Protein AF-Q26EF9-F1 (afdb_monomer)

Nearest PDB structures (foldseek):
  5zq2-assembly1_C  TM=4.655E-01  e=6.858E-01  Legionella pneumophila
  8ieq-assembly1_A  TM=3.685E-01  e=2.558E+00  Homo sapiens
  5fig-assembly2_F-2  TM=3.727E-01  e=5.824E+00  Bacillus subtilis

Secondary structure (DSSP, 8-state):
--HHHHHHHHHHHHHHHHHHHHT---S--SS-SSHHHHHHHHHHHHHHHHTT--TTHHHHHHHTSTTSHHHHHHHHHHHHHHHHHHHHHHHHHHHHSSS-HHHHHHHHHHHHHHHHHHHHHHHT-S-HHHHHHTTSS-SEEEEGGGTEEEEEEETTEEEEEETTEEEEEE-EESSSEES--B-HHHHHHHHHT-TTT-GGGGSHHHHHHHHHHHHHTTSEE----TTS-S-BEEHHHHHHHHHHHHHT-

Radius of gyration: 23.56 Å; Cα contacts (8 Å, |Δi|>4): 304; chains: 1; bounding box: 56×40×61 Å

Sequence (249 aa):
MNKNIKIERLISLLEKAEIIAENFSGEYLHHYHSPKEFKDEIRLSIKNLKNNDFEELNDIYNSFHKDSEWYDLTKIEGKEIGNKICSLTTELINGFESGNILELIKDFTSTVNKGVQILKTEYGVSDLLKGWHSGLYEQTGKLKDLGIEFYAFHGCGLALHFRNKKVDFDFAYVPEQRHDGFDLWRLHSFAQGQPKKYNKYLDKNNLEKDFKDLLKKEVICLPSQDNSPEQYFLISEIRKTMEMKNTNR

Solvent-accessible surface area (backbone atoms only — not comparable to full-atom values): 13910 Å² total; per-residue (Å²): 131,62,68,68,60,52,51,56,51,48,44,58,48,48,57,51,48,36,58,55,38,68,74,52,89,62,83,74,48,100,90,34,81,29,44,65,54,54,32,54,49,49,52,48,50,47,52,36,49,76,70,71,42,66,77,52,45,60,58,54,30,56,55,28,33,93,89,20,68,47,43,74,72,37,43,77,77,36,40,63,55,30,51,53,46,28,53,50,33,49,53,46,50,57,61,59,66,55,50,36,69,68,57,53,51,50,53,48,34,52,53,42,49,53,52,52,53,50,53,28,61,76,69,72,44,94,50,71,67,61,39,40,77,71,61,76,47,74,59,56,52,67,44,58,96,80,53,30,64,32,40,38,56,47,100,64,29,45,35,40,31,38,94,76,42,47,48,60,44,44,53,43,72,77,99,47,86,41,58,60,44,43,39,74,68,43,53,36,54,37,23,62,45,36,48,90,55,21,51,64,35,67,42,61,67,55,40,54,51,54,50,50,52,34,45,76,67,61,48,36,43,68,73,96,58,101,80,60,75,86,41,31,33,51,42,69,63,54,49,54,56,55,51,59,55,66,74,74,109

Structure (mmCIF, N/CA/C/O backbone):
data_AF-Q26EF9-F1
#
_entry.id   AF-Q26EF9-F1
#
loop_
_atom_site.group_PDB
_atom_site.id
_atom_site.type_symbol
_atom_site.label_atom_id
_atom_site.label_alt_id
_atom_site.label_comp_id
_atom_site.label_asym_id
_atom_site.label_entity_id
_atom_site.label_seq_id
_atom_site.pdbx_PDB_ins_code
_atom_site.Cartn_x
_atom_site.Cartn_y
_atom_site.Cartn_z
_atom_site.occupancy
_atom_site.B_iso_or_equiv
_atom_site.auth_seq_id
_atom_site.auth_comp_id
_atom_site.auth_asym_id
_atom_site.auth_atom_id
_atom_site.pdbx_PDB_model_num
ATOM 1 N N . MET A 1 1 ? -24.532 5.910 6.408 1.00 54.09 1 MET A N 1
ATOM 2 C CA . MET A 1 1 ? -24.547 6.068 7.882 1.00 54.09 1 MET A CA 1
ATOM 3 C C . MET A 1 1 ? -23.185 6.604 8.305 1.00 54.09 1 MET A C 1
ATOM 5 O O . MET A 1 1 ? -22.192 6.078 7.820 1.00 54.09 1 MET A O 1
ATOM 9 N N . ASN A 1 2 ? -23.134 7.680 9.096 1.00 71.75 2 ASN A N 1
ATOM 10 C CA . ASN A 1 2 ? -21.888 8.352 9.498 1.00 71.75 2 ASN A CA 1
ATOM 11 C C . ASN A 1 2 ? -20.992 7.399 10.324 1.00 71.75 2 ASN A C 1
ATOM 13 O O . ASN A 1 2 ? -21.498 6.645 11.154 1.00 71.75 2 ASN A O 1
ATOM 17 N N . LYS A 1 3 ? -19.677 7.423 10.077 1.00 69.75 3 LYS A N 1
ATOM 18 C CA . LYS A 1 3 ? -18.656 6.603 10.748 1.00 69.75 3 LYS A CA 1
ATOM 19 C C . LYS A 1 3 ? -18.716 6.716 12.275 1.00 69.75 3 LYS A C 1
ATOM 21 O O . LYS A 1 3 ? -18.688 5.690 12.946 1.00 69.75 3 LYS A O 1
ATOM 26 N N . ASN A 1 4 ? -18.896 7.926 12.806 1.00 76.12 4 ASN A N 1
ATOM 27 C CA . ASN A 1 4 ? -19.000 8.144 14.253 1.00 76.12 4 ASN A CA 1
ATOM 28 C C . ASN A 1 4 ? -20.221 7.427 14.842 1.00 76.12 4 ASN A C 1
ATOM 30 O O . ASN A 1 4 ? -20.111 6.774 15.870 1.00 76.12 4 ASN A O 1
ATOM 34 N N . ILE A 1 5 ? -21.343 7.423 14.116 1.00 86.75 5 ILE A N 1
ATOM 35 C CA . ILE A 1 5 ? -22.565 6.721 14.534 1.00 86.75 5 ILE A CA 1
ATOM 36 C C . ILE A 1 5 ? -22.336 5.199 14.566 1.00 86.75 5 ILE A C 1
ATOM 38 O O . ILE A 1 5 ? -22.871 4.504 15.427 1.00 86.75 5 ILE A O 1
ATOM 42 N N . LYS A 1 6 ? -21.540 4.649 13.637 1.00 88.31 6 LYS A N 1
ATOM 43 C CA . LYS A 1 6 ? -21.193 3.219 13.656 1.00 88.31 6 LYS A CA 1
ATOM 44 C C . LYS A 1 6 ? -20.285 2.862 14.838 1.00 88.31 6 LYS A C 1
ATOM 46 O O . LYS A 1 6 ? -20.506 1.820 15.443 1.00 88.31 6 LYS A O 1
ATOM 51 N N . ILE A 1 7 ? -19.319 3.715 15.185 1.00 89.50 7 ILE A N 1
ATOM 52 C CA . ILE A 1 7 ? -18.448 3.514 16.356 1.00 89.50 7 ILE A CA 1
ATOM 53 C C . ILE A 1 7 ? -19.245 3.610 17.661 1.00 89.50 7 ILE A C 1
ATOM 55 O O . ILE A 1 7 ? -19.141 2.716 18.492 1.00 89.50 7 ILE A O 1
ATOM 59 N N . GLU A 1 8 ? -20.112 4.613 17.815 1.00 93.00 8 GLU A N 1
ATOM 60 C CA . GLU A 1 8 ? -21.011 4.726 18.976 1.00 93.00 8 GLU A CA 1
ATOM 61 C C . GLU A 1 8 ? -21.911 3.492 19.115 1.00 93.00 8 GLU A C 1
ATOM 63 O O . GLU A 1 8 ? -22.101 2.957 20.210 1.00 93.00 8 GLU A O 1
ATOM 68 N N . ARG A 1 9 ? -22.421 2.982 17.988 1.00 95.50 9 ARG A N 1
ATOM 69 C CA . ARG A 1 9 ? -23.206 1.746 17.964 1.00 95.50 9 ARG A CA 1
ATOM 70 C C . ARG A 1 9 ? -22.375 0.523 18.359 1.00 95.50 9 ARG A C 1
ATOM 72 O O . ARG A 1 9 ? -22.903 -0.329 19.070 1.00 95.50 9 ARG A O 1
ATOM 79 N N . LEU A 1 10 ? -21.120 0.424 17.916 1.00 95.88 10 LEU A N 1
ATOM 80 C CA . LEU A 1 10 ? -20.216 -0.663 18.302 1.00 95.88 10 LEU A CA 1
ATOM 81 C C . LEU A 1 10 ? -19.915 -0.619 19.804 1.00 95.88 10 LEU A C 1
ATOM 83 O O . LEU A 1 10 ? -20.065 -1.636 20.472 1.00 95.88 10 LEU A O 1
ATOM 87 N N . ILE A 1 11 ? -19.599 0.561 20.345 1.00 95.62 11 ILE A N 1
ATOM 88 C CA . ILE A 1 11 ? -19.383 0.770 21.785 1.00 95.62 11 ILE A CA 1
ATOM 89 C C . ILE A 1 11 ? -20.611 0.319 22.583 1.00 95.62 11 ILE A C 1
ATOM 91 O O . ILE A 1 11 ? -20.476 -0.463 23.517 1.00 95.62 11 ILE A O 1
ATOM 95 N N . SER A 1 12 ? -21.819 0.721 22.173 1.00 96.81 12 SER A N 1
ATOM 96 C CA . SER A 1 12 ? -23.055 0.306 22.851 1.00 96.81 12 SER A CA 1
ATOM 97 C C . SER A 1 12 ? -23.292 -1.211 22.809 1.00 96.81 12 SER A C 1
ATOM 99 O O . SER A 1 12 ? -23.887 -1.774 23.728 1.00 96.81 12 SER A O 1
ATOM 101 N N . LEU A 1 13 ? -22.856 -1.896 21.747 1.00 96.31 13 LEU A N 1
ATOM 102 C CA . LEU A 1 13 ? -22.932 -3.356 21.670 1.00 96.31 13 LEU A CA 1
ATOM 103 C C . LEU A 1 13 ? -21.901 -4.027 22.584 1.00 96.31 13 LEU A C 1
ATOM 105 O O . LEU A 1 13 ? -22.249 -5.003 23.244 1.00 96.31 13 LEU A O 1
ATOM 109 N N . LEU A 1 14 ? -20.680 -3.493 22.659 1.00 95.75 14 LEU A N 1
ATOM 110 C CA . LEU A 1 14 ? -19.633 -3.985 23.558 1.00 95.75 14 LEU A CA 1
ATOM 111 C C . LEU A 1 14 ? -20.014 -3.794 25.031 1.00 95.75 14 LEU A C 1
ATOM 113 O O . LEU A 1 14 ? -19.844 -4.716 25.816 1.00 95.75 14 LEU A O 1
ATOM 117 N N . GLU A 1 15 ? -20.626 -2.665 25.397 1.00 95.25 15 GLU A N 1
ATOM 118 C CA . GLU A 1 15 ? -21.143 -2.435 26.758 1.00 95.25 15 GLU A CA 1
ATOM 119 C C . GLU A 1 15 ? -22.218 -3.473 27.137 1.00 95.25 15 GLU A C 1
ATOM 121 O O . GLU A 1 15 ? -22.263 -3.958 28.265 1.00 95.25 15 GLU A O 1
ATOM 126 N N . LYS A 1 16 ? -23.060 -3.896 26.183 1.00 93.44 16 LYS A N 1
ATOM 127 C CA . LYS A 1 16 ? -24.009 -5.004 26.406 1.00 93.44 16 LYS A CA 1
ATOM 128 C C . LYS A 1 16 ? -23.306 -6.354 26.517 1.00 93.44 16 LYS A C 1
ATOM 130 O O . LYS A 1 16 ? -23.723 -7.182 27.323 1.00 93.44 16 LYS A O 1
ATOM 135 N N . ALA A 1 17 ? -22.270 -6.581 25.711 1.00 91.50 17 ALA A N 1
ATOM 136 C CA . ALA A 1 17 ? -21.471 -7.797 25.777 1.00 91.50 17 ALA A CA 1
ATOM 137 C C . ALA A 1 17 ? -20.736 -7.920 27.121 1.00 91.50 17 ALA A C 1
ATOM 139 O O . ALA A 1 17 ? -20.688 -9.011 27.677 1.00 91.50 17 ALA A O 1
ATOM 140 N N . GLU A 1 18 ? -20.253 -6.807 27.679 1.00 91.56 18 GLU A N 1
ATOM 141 C CA . GLU A 1 18 ? -19.636 -6.739 29.007 1.00 91.56 18 GLU A CA 1
ATOM 142 C C . GLU A 1 18 ? -20.609 -7.181 30.113 1.00 91.56 18 GLU A C 1
ATOM 144 O O . GLU A 1 18 ? -20.258 -8.015 30.946 1.00 91.56 18 GLU A O 1
ATOM 149 N N . ILE A 1 19 ? -21.850 -6.676 30.091 1.00 89.56 19 ILE A N 1
ATOM 150 C CA . ILE A 1 19 ? -22.903 -7.058 31.054 1.00 89.56 19 ILE A CA 1
ATOM 151 C C . ILE A 1 19 ? -23.223 -8.553 30.945 1.00 89.56 19 ILE A C 1
ATOM 153 O O . ILE A 1 19 ? -23.438 -9.229 31.948 1.00 89.56 19 ILE A O 1
ATOM 157 N N . ILE A 1 20 ? -23.261 -9.079 29.721 1.00 86.88 20 ILE A N 1
ATOM 158 C CA . ILE A 1 20 ? -23.469 -10.507 29.478 1.00 86.88 20 ILE A CA 1
ATOM 159 C C . ILE A 1 20 ? -22.296 -11.301 30.060 1.00 86.88 20 ILE A C 1
ATOM 161 O O . ILE A 1 20 ? -22.535 -12.197 30.862 1.00 86.88 20 ILE A O 1
ATOM 165 N N . ALA A 1 21 ? -21.053 -10.914 29.755 1.00 84.25 21 ALA A N 1
ATOM 166 C CA . ALA A 1 21 ? -19.834 -11.533 30.281 1.00 84.25 21 ALA A CA 1
ATOM 167 C C . ALA A 1 21 ? -19.787 -11.553 31.824 1.00 84.25 21 ALA A C 1
ATOM 169 O O . ALA A 1 21 ? -19.304 -12.516 32.417 1.00 84.25 21 ALA A O 1
ATOM 170 N N . GLU A 1 22 ? -20.329 -10.524 32.486 1.00 81.56 22 GLU A N 1
ATOM 171 C CA . GLU A 1 22 ? -20.372 -10.412 33.949 1.00 81.56 22 GLU A CA 1
ATOM 172 C C . GLU A 1 22 ? -21.252 -11.466 34.633 1.00 81.56 22 GLU A C 1
ATOM 174 O O . GLU A 1 22 ? -20.973 -11.847 35.770 1.00 81.56 22 GLU A O 1
ATOM 179 N N . ASN A 1 23 ? -22.269 -11.982 33.943 1.00 78.50 23 ASN A N 1
ATOM 180 C CA . ASN A 1 23 ? -23.182 -12.979 34.501 1.00 78.50 23 ASN A CA 1
ATOM 181 C C . ASN A 1 23 ? -22.674 -14.428 34.368 1.00 78.50 23 ASN A C 1
ATOM 183 O O . ASN A 1 23 ? -23.375 -15.353 34.782 1.00 78.50 23 ASN A O 1
ATOM 187 N N . PHE A 1 24 ? -21.471 -14.658 33.823 1.00 74.81 24 PHE A N 1
ATOM 188 C CA . PHE A 1 24 ? -20.926 -16.009 33.663 1.00 74.81 24 PHE A CA 1
ATOM 189 C C . PHE A 1 24 ? -20.050 -16.448 34.833 1.00 74.81 24 PHE A C 1
ATOM 191 O O . PHE A 1 24 ? -19.041 -15.831 35.169 1.00 74.81 24 PHE A O 1
ATOM 198 N N . SER A 1 25 ? -20.396 -17.612 35.379 1.00 59.78 25 SER A N 1
ATOM 199 C CA . SER A 1 25 ? -19.585 -18.388 36.313 1.00 59.78 25 SER A CA 1
ATOM 200 C C . SER A 1 25 ? -19.139 -19.687 35.628 1.00 59.78 25 SER A C 1
ATOM 202 O O . SER A 1 25 ? -19.826 -20.706 35.704 1.00 59.78 25 SER A O 1
ATOM 204 N N . GLY A 1 26 ? -18.028 -19.637 34.893 1.00 60.69 26 GLY A N 1
ATOM 205 C CA . GLY A 1 26 ? -17.387 -20.796 34.264 1.00 60.69 26 GLY A CA 1
ATOM 206 C C . GLY A 1 26 ? -15.893 -20.808 34.578 1.00 60.69 26 GLY A C 1
ATOM 207 O O . GLY A 1 26 ? -15.302 -19.745 34.751 1.00 60.69 26 GLY A O 1
ATOM 208 N N . GLU A 1 27 ? -15.298 -21.994 34.702 1.00 56.22 27 GLU A N 1
ATOM 209 C CA . GLU A 1 27 ? -13.950 -22.146 35.274 1.00 56.22 27 GLU A CA 1
ATOM 210 C C . GLU A 1 27 ? -12.810 -22.166 34.247 1.00 56.22 27 GLU A C 1
ATOM 212 O O . GLU A 1 27 ? -11.660 -22.056 34.656 1.00 56.22 27 GLU A O 1
ATOM 217 N N . TYR A 1 28 ? -13.077 -22.276 32.939 1.00 52.25 28 TYR A N 1
ATOM 218 C CA . TYR A 1 28 ? -12.003 -22.348 31.941 1.00 52.25 28 TYR A CA 1
ATOM 219 C C . TYR A 1 28 ? -12.454 -21.931 30.538 1.00 52.25 28 TYR A C 1
ATOM 221 O O . TYR A 1 28 ? -13.487 -22.400 30.056 1.00 52.25 28 TYR A O 1
ATOM 229 N N . LEU A 1 29 ? -11.648 -21.098 29.878 1.00 57.75 29 LEU A N 1
ATOM 230 C CA . LEU A 1 29 ? -11.710 -20.815 28.444 1.00 57.75 29 LEU A CA 1
ATOM 231 C C . LEU A 1 29 ? -10.351 -21.184 27.838 1.00 57.75 29 LEU A C 1
ATOM 233 O O . LEU A 1 29 ? -9.345 -21.213 28.546 1.00 57.75 29 LEU A O 1
ATOM 237 N N . HIS A 1 30 ? -10.297 -21.559 26.561 1.00 60.78 30 HIS A N 1
ATOM 238 C CA . HIS A 1 30 ? -9.039 -22.028 25.974 1.00 60.78 30 HIS A CA 1
ATOM 239 C C . HIS A 1 30 ? -7.983 -20.902 25.888 1.00 60.78 30 HIS A C 1
ATOM 241 O O . HIS A 1 30 ? -6.795 -21.202 25.995 1.00 60.78 30 HIS A O 1
ATOM 247 N N . HIS A 1 31 ? -8.403 -19.639 25.733 1.00 64.25 31 HIS A N 1
ATOM 248 C CA . HIS A 1 31 ? -7.563 -18.442 25.606 1.00 64.25 31 HIS A CA 1
ATOM 249 C C . HIS A 1 31 ? -7.675 -17.515 26.821 1.00 64.25 31 HIS A C 1
ATOM 251 O O . HIS A 1 31 ? -6.737 -16.764 27.071 1.00 64.25 31 HIS A O 1
ATOM 257 N N . TYR A 1 32 ? -8.758 -17.598 27.602 1.00 63.03 32 TYR A N 1
ATOM 258 C CA . TYR A 1 32 ? -8.902 -16.846 28.853 1.00 63.03 32 TYR A CA 1
ATOM 259 C C . TYR A 1 32 ? -8.902 -17.754 30.082 1.00 63.03 32 TYR A C 1
ATOM 261 O O . TYR A 1 32 ? -9.614 -18.754 30.182 1.00 63.03 32 TYR A O 1
ATOM 269 N N . HIS A 1 33 ? -8.169 -17.351 31.108 1.00 63.31 33 HIS A N 1
ATOM 270 C CA . HIS A 1 33 ? -8.134 -18.059 32.380 1.00 63.31 33 HIS A CA 1
ATOM 271 C C . HIS A 1 33 ? -9.423 -17.873 33.191 1.00 63.31 33 HIS A C 1
ATOM 273 O O . HIS A 1 33 ? -9.658 -18.615 34.142 1.00 63.31 33 HIS A O 1
ATOM 279 N N . SER A 1 34 ? -10.261 -16.883 32.851 1.00 72.00 34 SER A N 1
ATOM 280 C CA . SER A 1 34 ? -11.564 -16.681 33.492 1.00 72.00 34 SER A CA 1
ATOM 281 C C . SER A 1 34 ? -12.508 -15.777 32.682 1.00 72.00 34 SER A C 1
ATOM 283 O O . SER A 1 34 ? -12.043 -14.921 31.928 1.00 72.00 34 SER A O 1
ATOM 285 N N . PRO A 1 35 ? -13.832 -15.839 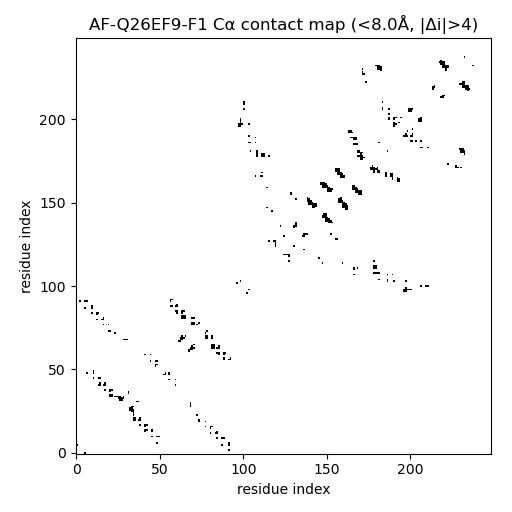32.929 1.00 74.44 35 PRO A N 1
ATOM 286 C CA . PRO A 1 35 ? -14.794 -14.853 32.419 1.00 74.44 35 PRO A CA 1
ATOM 287 C C . PRO A 1 35 ? -14.451 -13.401 32.792 1.00 74.44 35 PRO A C 1
ATOM 289 O O . PRO A 1 35 ? -14.806 -12.463 32.079 1.00 74.44 35 PRO A O 1
ATOM 292 N N . LYS A 1 36 ? -13.733 -13.202 33.906 1.00 81.81 36 LYS A N 1
ATOM 293 C CA . LYS A 1 36 ? -13.261 -11.884 34.341 1.00 81.81 36 LYS A CA 1
ATOM 294 C C . LYS A 1 36 ? -12.221 -11.305 33.381 1.00 81.81 36 LYS A C 1
ATOM 296 O O . LYS A 1 36 ? -12.285 -10.119 33.091 1.00 81.81 36 LYS A O 1
ATOM 301 N N . GLU A 1 37 ? -11.304 -12.130 32.891 1.00 81.62 37 GLU A N 1
ATOM 302 C CA . GLU A 1 37 ? -10.252 -11.703 31.964 1.00 81.62 37 GLU A CA 1
ATOM 303 C C . GLU A 1 37 ? -10.845 -11.256 30.626 1.00 81.62 37 GLU A C 1
ATOM 305 O O . GLU A 1 37 ? -10.553 -10.160 30.156 1.00 81.62 37 GLU A O 1
ATOM 310 N N . PHE A 1 38 ? -11.795 -12.026 30.093 1.00 82.31 38 PHE A N 1
ATOM 311 C CA . PHE A 1 38 ? -12.526 -11.646 28.886 1.00 82.31 38 PHE A CA 1
ATOM 312 C C . PHE A 1 38 ? -13.338 -10.349 29.066 1.00 82.31 38 PHE A C 1
ATOM 314 O O . PHE A 1 38 ? -13.395 -9.499 28.177 1.00 82.31 38 PHE A O 1
ATOM 321 N N . LYS A 1 39 ? -13.940 -10.144 30.247 1.00 87.50 39 LYS A N 1
ATOM 322 C CA . LYS A 1 39 ? -14.608 -8.877 30.585 1.00 87.50 39 LYS A CA 1
ATOM 323 C C . LYS A 1 39 ? -13.630 -7.700 30.589 1.00 87.50 39 LYS A C 1
ATOM 325 O O . LYS A 1 39 ? -13.968 -6.620 30.104 1.00 87.50 39 LYS A O 1
ATOM 330 N N . ASP A 1 40 ? -12.447 -7.890 31.161 1.00 88.62 40 ASP A N 1
ATOM 331 C CA . ASP A 1 40 ? -11.422 -6.851 31.229 1.00 88.62 40 ASP A CA 1
ATOM 332 C C . ASP A 1 40 ? -10.879 -6.505 29.827 1.00 88.62 40 ASP A C 1
ATOM 334 O O . ASP A 1 40 ? -10.629 -5.328 29.557 1.00 88.62 40 ASP A O 1
ATOM 338 N N . GLU A 1 41 ? -10.821 -7.472 28.904 1.00 88.81 41 GLU A N 1
ATOM 339 C CA . GLU A 1 41 ? -10.538 -7.217 27.485 1.00 88.81 41 GLU A CA 1
ATOM 340 C C . GLU A 1 41 ? -11.632 -6.371 26.821 1.00 88.81 41 GLU A C 1
ATOM 342 O O . GLU A 1 41 ? -11.328 -5.317 26.266 1.00 88.81 41 GLU A O 1
ATOM 347 N N . ILE A 1 42 ? -12.915 -6.737 26.963 1.00 91.50 42 ILE A N 1
ATOM 348 C CA . ILE A 1 42 ? -14.023 -5.933 26.409 1.00 91.50 42 ILE A CA 1
ATOM 349 C C . ILE A 1 42 ? -13.959 -4.485 26.924 1.00 91.50 42 ILE A C 1
ATOM 351 O O . ILE A 1 42 ? -14.151 -3.533 26.159 1.00 91.50 42 ILE A O 1
ATOM 355 N N . ARG A 1 43 ? -13.660 -4.292 28.215 1.00 93.56 43 ARG A N 1
ATOM 356 C CA . ARG A 1 43 ? -13.490 -2.958 28.819 1.00 93.56 43 ARG A CA 1
ATOM 357 C C . ARG A 1 43 ? -12.341 -2.180 28.198 1.00 93.56 43 ARG A C 1
ATOM 359 O O . ARG A 1 43 ? -12.476 -0.971 27.976 1.00 93.56 43 ARG A O 1
ATOM 366 N N . LEU A 1 44 ? -11.219 -2.849 27.949 1.00 92.12 44 LEU A N 1
ATOM 367 C CA . LEU A 1 44 ? -10.071 -2.250 27.285 1.00 92.12 44 LEU A CA 1
ATOM 368 C C . LEU A 1 44 ? -10.446 -1.819 25.864 1.00 92.12 44 LEU A C 1
ATOM 370 O O . LEU A 1 44 ? -10.238 -0.652 25.525 1.00 92.12 44 LEU A O 1
ATOM 374 N N . SER A 1 45 ? -11.121 -2.680 25.100 1.00 92.69 45 SER A N 1
ATOM 375 C CA . SER A 1 45 ? -11.585 -2.353 23.751 1.00 92.69 45 SER A CA 1
ATOM 376 C C . SER A 1 45 ? -12.544 -1.158 23.734 1.00 92.69 45 SER A C 1
ATOM 378 O O . SER A 1 45 ? -12.400 -0.247 22.917 1.00 92.69 45 SER A O 1
ATOM 380 N N . ILE A 1 46 ? -13.493 -1.086 24.678 1.00 93.88 46 ILE A N 1
ATOM 381 C CA . ILE A 1 46 ? -14.396 0.071 24.828 1.00 93.88 46 ILE A CA 1
ATOM 382 C C . ILE A 1 46 ? -13.601 1.355 25.094 1.00 93.88 46 ILE A C 1
ATOM 384 O O . ILE A 1 46 ? -13.884 2.399 24.497 1.00 93.88 46 ILE A O 1
ATOM 388 N N . LYS A 1 47 ? -12.616 1.300 25.997 1.00 93.38 47 LYS A N 1
ATOM 389 C CA . LYS A 1 47 ? -11.764 2.447 26.334 1.00 93.38 47 LYS A CA 1
ATOM 390 C C . LYS A 1 47 ? -10.954 2.910 25.120 1.00 93.38 47 LYS A C 1
ATOM 392 O O . LYS A 1 47 ? -10.895 4.114 24.869 1.00 93.38 47 LYS A O 1
ATOM 397 N N . ASN A 1 48 ? -10.375 1.980 24.367 1.00 86.19 48 ASN A N 1
ATOM 398 C CA . ASN A 1 48 ? -9.577 2.262 23.175 1.00 86.19 48 ASN A CA 1
ATOM 399 C C . ASN A 1 48 ? -10.436 2.917 22.083 1.00 86.19 48 ASN A C 1
ATOM 401 O O . ASN A 1 48 ? -10.105 4.011 21.615 1.00 86.19 48 ASN A O 1
ATOM 405 N N . LEU A 1 49 ? -11.624 2.372 21.803 1.00 87.44 49 LEU A N 1
ATOM 406 C CA . LEU A 1 49 ? -12.568 2.975 20.856 1.00 87.44 49 LEU A CA 1
ATOM 407 C C . LEU A 1 49 ? -13.021 4.384 21.271 1.00 87.44 49 LEU A C 1
ATOM 409 O O . LEU A 1 49 ? -13.092 5.275 20.423 1.00 87.44 49 LEU A O 1
ATOM 413 N N . LYS A 1 50 ? -13.290 4.625 22.565 1.00 88.25 50 LYS A N 1
ATOM 414 C CA . LYS A 1 50 ? -13.639 5.966 23.089 1.00 88.25 50 LYS A CA 1
ATOM 415 C C . LYS A 1 50 ? -12.500 6.979 22.914 1.00 88.25 50 LYS A C 1
ATOM 417 O O . LYS A 1 50 ? -12.764 8.170 22.766 1.00 88.25 50 LYS A O 1
ATOM 422 N N . ASN A 1 51 ? -11.254 6.509 22.869 1.00 80.38 51 ASN A N 1
ATOM 423 C CA . ASN A 1 51 ? -10.067 7.323 22.605 1.00 80.38 51 ASN A CA 1
ATOM 424 C C . ASN A 1 51 ? -9.723 7.447 21.109 1.00 80.38 51 ASN A C 1
ATOM 426 O O . ASN A 1 51 ? -8.701 8.042 20.773 1.00 80.38 51 ASN A O 1
ATOM 430 N N . ASN A 1 52 ? -10.586 6.957 20.211 1.00 77.62 52 ASN A N 1
ATOM 431 C CA . ASN A 1 52 ? -10.357 6.892 18.762 1.00 77.62 52 ASN A CA 1
ATOM 432 C C . ASN A 1 52 ? -9.162 6.013 18.353 1.00 77.62 52 ASN A C 1
ATOM 434 O O . ASN A 1 52 ? -8.565 6.243 17.298 1.00 77.62 52 ASN A O 1
ATOM 438 N N . ASP A 1 53 ? -8.818 5.017 19.166 1.00 77.75 53 ASP A N 1
ATOM 439 C CA . ASP A 1 53 ? -7.902 3.960 18.762 1.00 77.75 53 ASP A CA 1
ATOM 440 C C . ASP A 1 53 ? -8.687 2.877 18.013 1.00 77.75 53 ASP A C 1
ATOM 442 O O . ASP A 1 53 ? -9.551 2.203 18.572 1.00 77.75 53 ASP A O 1
ATOM 446 N N . PHE A 1 54 ? -8.441 2.784 16.708 1.00 80.62 54 PHE A N 1
ATOM 447 C CA . PHE A 1 54 ? -9.171 1.897 15.803 1.00 80.62 54 PHE A CA 1
ATOM 448 C C . PHE A 1 54 ? -8.357 0.669 15.387 1.00 80.62 54 PHE A C 1
ATOM 450 O O . PHE A 1 54 ? -8.882 -0.158 14.641 1.00 80.62 54 PHE A O 1
ATOM 457 N N . GLU A 1 55 ? -7.106 0.537 15.845 1.00 77.50 55 GLU A N 1
ATOM 458 C CA . GLU A 1 55 ? -6.323 -0.694 15.647 1.00 77.50 55 GLU A CA 1
ATOM 459 C C . GLU A 1 55 ? -7.002 -1.876 16.365 1.00 77.50 55 GLU A C 1
ATOM 461 O O . GLU A 1 55 ? -7.060 -2.980 15.823 1.00 77.50 55 GLU A O 1
ATOM 466 N N . GLU A 1 56 ? -7.687 -1.569 17.471 1.00 85.12 56 GLU A N 1
ATOM 467 C CA . GLU A 1 56 ? -8.542 -2.445 18.281 1.00 85.12 56 GLU A CA 1
ATOM 468 C C . GLU A 1 56 ? -9.654 -3.175 17.502 1.00 85.12 56 GLU A C 1
ATOM 470 O O . GLU A 1 56 ? -10.185 -4.189 17.951 1.00 85.12 56 GLU A O 1
ATOM 475 N N . LEU A 1 57 ? -10.059 -2.678 16.325 1.00 85.62 57 LEU A N 1
ATOM 476 C CA . LEU A 1 57 ? -11.157 -3.289 15.569 1.00 85.62 57 LEU A CA 1
ATOM 477 C C . LEU A 1 57 ? -10.852 -4.739 15.168 1.00 85.62 57 LEU A C 1
ATOM 479 O O . LEU A 1 57 ? -11.772 -5.553 15.136 1.00 85.62 57 LEU A O 1
ATOM 483 N N . ASN A 1 58 ? -9.591 -5.073 14.888 1.00 81.31 58 ASN A N 1
ATOM 484 C CA . ASN A 1 58 ? -9.208 -6.445 14.545 1.00 81.31 58 ASN A CA 1
ATOM 485 C C . ASN A 1 58 ? -9.322 -7.386 15.746 1.00 81.31 58 ASN A C 1
ATOM 487 O O . ASN A 1 58 ? -9.826 -8.499 15.602 1.00 81.31 58 ASN A O 1
ATOM 491 N N . ASP A 1 59 ? -8.924 -6.918 16.924 1.00 84.88 59 ASP A N 1
ATOM 492 C CA . ASP A 1 59 ? -9.001 -7.701 18.156 1.00 84.88 59 ASP A CA 1
ATOM 493 C C . ASP A 1 59 ? -10.466 -7.947 18.531 1.00 84.88 59 ASP A C 1
ATOM 495 O O . ASP A 1 59 ? -10.878 -9.091 18.718 1.00 84.88 59 ASP A O 1
ATOM 499 N N . ILE A 1 60 ? -11.311 -6.912 18.438 1.00 89.50 60 ILE A N 1
ATOM 500 C CA . ILE A 1 60 ? -12.767 -7.054 18.592 1.00 89.50 60 ILE A CA 1
ATOM 501 C C . ILE A 1 60 ? -13.341 -8.050 17.573 1.00 89.50 60 ILE A C 1
ATOM 503 O O . ILE A 1 60 ? -14.220 -8.844 17.906 1.00 89.50 60 ILE A O 1
ATOM 507 N N . TYR A 1 61 ? -12.901 -8.016 16.313 1.00 87.62 61 TYR A N 1
ATOM 508 C CA . TYR A 1 61 ? -13.387 -8.968 15.313 1.00 87.62 61 TYR A CA 1
ATOM 509 C C . TYR A 1 61 ? -13.056 -10.409 15.710 1.00 87.62 61 TYR A C 1
ATOM 511 O O . TYR A 1 61 ? -13.942 -11.264 15.666 1.00 87.62 61 TYR A O 1
ATOM 519 N N . ASN A 1 62 ? -11.819 -10.662 16.136 1.00 82.94 62 ASN A N 1
ATOM 520 C CA . ASN A 1 62 ? -11.363 -11.987 16.543 1.00 82.94 62 ASN A CA 1
ATOM 521 C C . ASN A 1 62 ? -12.128 -12.489 17.775 1.00 82.94 62 ASN A C 1
ATOM 523 O O . ASN A 1 62 ? -12.629 -13.616 17.765 1.00 82.94 62 ASN A O 1
ATOM 527 N N . SER A 1 63 ? -12.317 -11.633 18.781 1.00 84.19 63 SER A N 1
ATOM 528 C CA . SER A 1 63 ? -13.002 -11.985 20.031 1.00 84.19 63 SER A CA 1
ATOM 529 C C . SER A 1 63 ? -14.493 -12.294 19.843 1.00 84.19 63 SER A C 1
ATOM 531 O O . SER A 1 63 ? -15.061 -13.059 20.622 1.00 84.19 63 SER A O 1
ATOM 533 N N . PHE A 1 64 ? -15.128 -11.813 18.768 1.00 87.38 64 PHE A N 1
ATOM 534 C CA . PHE A 1 64 ? -16.548 -12.057 18.460 1.00 87.38 64 PHE A CA 1
ATOM 535 C C . PHE A 1 64 ? -16.791 -12.820 17.145 1.00 87.38 64 PHE A C 1
ATOM 537 O O . PHE A 1 64 ? -17.929 -12.868 16.661 1.00 87.38 64 PHE A O 1
ATOM 544 N N . HIS A 1 65 ? -15.758 -13.414 16.543 1.00 84.62 65 HIS A N 1
ATOM 545 C CA . HIS A 1 65 ? -15.911 -14.253 15.355 1.00 84.62 65 HIS A CA 1
ATOM 546 C C . HIS A 1 65 ? -16.730 -15.512 15.680 1.00 84.62 65 HIS A C 1
ATOM 548 O O . HIS A 1 65 ? -16.727 -15.990 16.804 1.00 84.62 65 HIS A O 1
ATOM 554 N N . LYS A 1 66 ? -17.439 -16.088 14.703 1.00 74.44 66 LYS A N 1
ATOM 555 C CA . LYS A 1 66 ? -18.331 -17.257 14.905 1.00 74.44 66 LYS A CA 1
ATOM 556 C C . LYS A 1 66 ? -17.662 -18.494 15.530 1.00 74.44 66 LYS A C 1
ATOM 558 O O . LYS A 1 66 ? -18.367 -19.349 16.052 1.00 74.44 66 LYS A O 1
ATOM 563 N N . ASP A 1 67 ? -16.338 -18.565 15.439 1.00 74.94 67 ASP A N 1
ATOM 564 C CA . ASP A 1 67 ? -15.502 -19.644 15.968 1.00 74.94 67 ASP A CA 1
ATOM 565 C C . ASP A 1 67 ? -14.747 -19.198 17.241 1.00 74.94 67 ASP A C 1
ATOM 567 O O . ASP A 1 67 ? -13.789 -19.847 17.648 1.00 74.94 67 ASP A O 1
ATOM 571 N N . SER A 1 68 ? -15.122 -18.054 17.828 1.00 73.00 68 SER A N 1
ATOM 572 C CA . SER A 1 68 ? -14.498 -17.506 19.029 1.00 73.00 68 SER A CA 1
ATOM 573 C C . SER A 1 68 ? -15.148 -18.028 20.306 1.00 73.00 68 SER A C 1
ATOM 575 O O . SER A 1 68 ? -16.317 -18.428 20.339 1.00 73.00 68 SER A O 1
ATOM 577 N N . GLU A 1 69 ? -14.395 -17.912 21.398 1.00 70.19 69 GLU A N 1
ATOM 578 C CA . GLU A 1 69 ? -14.798 -18.349 22.739 1.00 70.19 69 GLU A CA 1
ATOM 579 C C . GLU A 1 69 ? -16.057 -17.634 23.251 1.00 70.19 69 GLU A C 1
ATOM 581 O O . GLU A 1 69 ? -16.752 -18.143 24.128 1.00 70.19 69 GLU A O 1
ATOM 586 N N . TRP A 1 70 ? -16.415 -16.486 22.661 1.00 77.69 70 TRP A N 1
ATOM 587 C CA . TRP A 1 70 ? -17.672 -15.791 22.932 1.00 77.69 70 TRP A CA 1
ATOM 588 C C . TRP A 1 70 ? -18.901 -16.674 22.690 1.00 77.69 70 TRP A C 1
ATOM 590 O O . TRP A 1 70 ? -19.851 -16.652 23.479 1.00 77.69 70 TRP A O 1
ATOM 600 N N . TYR A 1 71 ? -18.915 -17.444 21.599 1.00 69.31 71 TYR A N 1
ATOM 601 C CA . TYR A 1 71 ? -20.067 -18.284 21.259 1.00 69.31 71 TYR A CA 1
ATOM 602 C C . TYR A 1 71 ? -20.164 -19.509 22.167 1.00 69.31 71 TYR A C 1
ATOM 604 O O . TYR A 1 71 ? -21.277 -19.917 22.513 1.00 69.31 71 TYR A O 1
ATOM 612 N N . ASP A 1 72 ? -19.020 -20.030 22.609 1.00 70.19 72 ASP A N 1
ATOM 613 C CA . ASP A 1 72 ? -18.950 -21.126 23.575 1.00 70.19 72 ASP A CA 1
ATOM 614 C C . ASP A 1 72 ? -19.416 -20.674 24.966 1.00 70.19 72 ASP A C 1
ATOM 616 O O . ASP A 1 72 ? -20.168 -21.384 25.639 1.00 70.19 72 ASP A O 1
ATOM 620 N N . LEU A 1 73 ? -19.048 -19.452 25.361 1.00 70.06 73 LEU A N 1
ATOM 621 C CA . LEU A 1 73 ? -19.440 -18.834 26.627 1.00 70.06 73 LEU A CA 1
ATOM 622 C C . LEU A 1 73 ? -20.933 -18.560 26.713 1.00 70.06 73 LEU A C 1
ATOM 624 O O . LEU A 1 73 ? -21.605 -18.937 27.672 1.00 70.06 73 LEU A O 1
ATOM 628 N N . THR A 1 74 ? -21.447 -17.855 25.712 1.00 70.69 74 THR A N 1
ATOM 629 C CA . THR A 1 74 ? -22.707 -17.128 25.860 1.00 70.69 74 THR A CA 1
ATOM 630 C C . THR A 1 74 ? -23.916 -17.845 25.284 1.00 70.69 74 THR A C 1
ATOM 632 O O . THR A 1 74 ? -25.053 -17.395 25.463 1.00 70.69 74 THR A O 1
ATOM 635 N N . LYS A 1 75 ? -23.688 -18.979 24.610 1.00 71.94 75 LYS A N 1
ATOM 636 C CA . LYS A 1 75 ? -24.724 -19.808 23.987 1.00 71.94 75 LYS A CA 1
ATOM 637 C C . LYS A 1 75 ? -25.691 -18.935 23.176 1.00 71.94 75 LYS A C 1
ATOM 639 O O . LYS A 1 75 ? -25.273 -18.130 22.353 1.00 71.94 75 LYS A O 1
ATOM 644 N N . ILE A 1 76 ? -26.999 -19.098 23.372 1.00 70.06 76 ILE A N 1
ATOM 645 C CA . ILE A 1 76 ? -28.029 -18.387 22.602 1.00 70.06 76 ILE A CA 1
ATOM 646 C C . ILE A 1 76 ? -28.067 -16.892 22.958 1.00 70.06 76 ILE A C 1
ATOM 648 O O . ILE A 1 76 ? -28.288 -16.073 22.067 1.00 70.06 76 ILE A O 1
ATOM 652 N N . GLU A 1 77 ? -27.819 -16.532 24.221 1.00 71.19 77 GLU A N 1
ATOM 653 C CA . GLU A 1 77 ? -27.999 -15.164 24.727 1.00 71.19 77 GLU A CA 1
ATOM 654 C C . GLU A 1 77 ? -26.959 -14.189 24.168 1.00 71.19 77 GLU A C 1
ATOM 656 O O . GLU A 1 77 ? -27.314 -13.094 23.730 1.00 71.19 77 GLU A O 1
ATOM 661 N N . GLY A 1 78 ? -25.685 -14.584 24.092 1.00 78.31 78 GLY A N 1
ATOM 662 C CA . GLY A 1 78 ? -24.663 -13.733 23.476 1.00 78.31 78 GLY A CA 1
ATOM 663 C C . GLY A 1 78 ? -24.484 -13.960 21.979 1.00 78.31 78 GLY A C 1
ATOM 664 O O . GLY A 1 78 ? -23.930 -13.085 21.314 1.00 78.31 78 GLY A O 1
ATOM 665 N N . LYS A 1 79 ? -25.025 -15.036 21.389 1.00 83.38 79 LYS A N 1
ATOM 666 C CA . LYS A 1 79 ? -24.970 -15.269 19.932 1.00 83.38 79 LYS A CA 1
ATOM 667 C C . LYS A 1 79 ? -25.530 -14.097 19.128 1.00 83.38 79 LYS A C 1
ATOM 669 O O . LYS A 1 79 ? -24.947 -13.712 18.117 1.00 83.38 79 LYS A O 1
ATOM 674 N N . GLU A 1 80 ? -26.654 -13.513 19.540 1.00 87.38 80 GLU A N 1
ATOM 675 C CA . GLU A 1 80 ? -27.247 -12.387 18.806 1.00 87.38 80 GLU A CA 1
ATOM 676 C C . GLU A 1 80 ? -26.363 -11.130 18.872 1.00 87.38 80 GLU A C 1
ATOM 678 O O . GLU A 1 80 ? -26.151 -10.462 17.857 1.00 87.38 80 GLU A O 1
ATOM 683 N N . ILE A 1 81 ? -25.819 -10.819 20.051 1.00 90.50 81 ILE A N 1
ATOM 684 C CA . ILE A 1 81 ? -24.941 -9.661 20.252 1.00 90.50 81 ILE A CA 1
ATOM 685 C C . ILE A 1 81 ? -23.593 -9.860 19.560 1.00 90.50 81 ILE A C 1
ATOM 687 O O . ILE A 1 81 ? -23.158 -8.959 18.849 1.00 90.50 81 ILE A O 1
ATOM 691 N N . GLY A 1 82 ? -22.994 -11.046 19.666 1.00 89.75 82 GLY A N 1
ATOM 692 C CA . GLY A 1 82 ? -21.740 -11.384 18.994 1.00 89.75 82 GLY A CA 1
ATOM 693 C C . GLY A 1 82 ? -21.841 -11.264 17.480 1.00 89.75 82 GLY A C 1
ATOM 694 O O . GLY A 1 82 ? -20.987 -10.639 16.860 1.00 89.75 82 GLY A O 1
ATOM 695 N N . ASN A 1 83 ? -22.939 -11.738 16.879 1.00 88.69 83 ASN A N 1
ATOM 696 C CA . ASN A 1 83 ? -23.161 -11.583 15.438 1.00 88.69 83 ASN A CA 1
ATOM 697 C C . ASN A 1 83 ? -23.283 -10.107 15.033 1.00 88.69 83 ASN A C 1
ATOM 699 O O . ASN A 1 83 ? -22.733 -9.694 14.012 1.00 88.69 83 ASN A O 1
ATOM 703 N N . LYS A 1 84 ? -23.988 -9.293 15.833 1.00 93.31 84 LYS A N 1
ATOM 704 C CA . LYS A 1 84 ? -24.120 -7.849 15.583 1.00 93.31 84 LYS A CA 1
ATOM 705 C C . LYS A 1 84 ? -22.779 -7.127 15.707 1.00 93.31 84 LYS A C 1
ATOM 707 O O . LYS A 1 84 ? -22.506 -6.260 14.880 1.00 93.31 84 LYS A O 1
ATOM 712 N N . ILE A 1 85 ? -21.966 -7.483 16.705 1.00 94.25 85 ILE A N 1
ATOM 713 C CA . ILE A 1 85 ? -20.611 -6.949 16.894 1.00 94.25 85 ILE A CA 1
ATOM 714 C C . ILE A 1 85 ? -19.744 -7.348 15.705 1.00 94.25 85 ILE A C 1
ATOM 716 O O . ILE A 1 85 ? -19.282 -6.470 14.991 1.00 94.25 85 ILE A O 1
ATOM 720 N N . CYS A 1 86 ? -19.619 -8.642 15.410 1.00 90.38 86 CYS A N 1
ATOM 721 C CA . CYS A 1 86 ? -18.797 -9.151 14.313 1.00 90.38 86 CYS A CA 1
ATOM 722 C C . CYS A 1 86 ? -19.172 -8.523 12.961 1.00 90.38 86 CYS A C 1
ATOM 724 O O . CYS A 1 86 ? -18.300 -8.037 12.240 1.00 90.38 86 C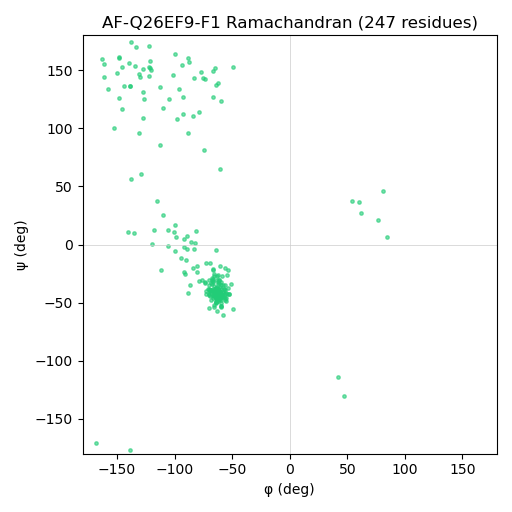YS A O 1
ATOM 726 N N . SER A 1 87 ? -20.469 -8.438 12.643 1.00 90.44 87 SER A N 1
ATOM 727 C CA . SER A 1 87 ? -20.949 -7.792 11.415 1.00 90.44 87 SER A CA 1
ATOM 728 C C . SER A 1 87 ? -20.578 -6.309 11.362 1.00 90.44 87 SER A C 1
ATOM 730 O O . SER A 1 87 ? -20.097 -5.831 10.336 1.00 90.44 87 SER A O 1
ATOM 732 N N . LEU A 1 88 ? -20.794 -5.564 12.450 1.00 91.69 88 LEU A N 1
ATOM 733 C CA . LEU A 1 88 ? -20.519 -4.129 12.484 1.00 91.69 88 LEU A CA 1
ATOM 734 C C . LEU A 1 88 ? -19.016 -3.836 12.468 1.00 91.69 88 LEU A C 1
ATOM 736 O O . LEU A 1 88 ? -18.588 -2.909 11.785 1.00 91.69 88 LEU A O 1
ATOM 740 N N . THR A 1 89 ? -18.219 -4.639 13.170 1.00 89.62 89 THR A N 1
ATOM 741 C CA . THR A 1 89 ? -16.758 -4.569 13.159 1.00 89.62 89 THR A CA 1
ATOM 742 C C . THR A 1 89 ? -16.219 -4.904 11.774 1.00 89.62 89 THR A C 1
ATOM 744 O O . THR A 1 89 ? -15.387 -4.163 11.277 1.00 89.62 89 THR A O 1
ATOM 747 N N . THR A 1 90 ? -16.768 -5.905 11.080 1.00 85.00 90 THR A N 1
ATOM 748 C CA . THR A 1 90 ? -16.424 -6.205 9.676 1.00 85.00 90 THR A CA 1
ATOM 749 C C . THR A 1 90 ? -16.742 -5.027 8.754 1.00 85.00 90 THR A C 1
ATOM 751 O O . THR A 1 90 ? -15.925 -4.642 7.925 1.00 85.00 90 THR A O 1
ATOM 754 N N . GLU A 1 91 ? -17.917 -4.404 8.891 1.00 86.38 91 GLU A N 1
ATOM 755 C CA . GLU A 1 91 ? -18.259 -3.200 8.123 1.00 86.38 91 GLU A CA 1
ATOM 756 C C . GLU A 1 91 ? -17.342 -2.011 8.430 1.00 86.38 91 GLU A C 1
ATOM 758 O O . GLU A 1 91 ? -17.075 -1.196 7.545 1.00 86.38 91 GLU A O 1
ATOM 763 N N . LEU A 1 92 ? -16.926 -1.868 9.689 1.00 83.44 92 LEU A N 1
ATOM 764 C CA . LEU A 1 92 ? -16.005 -0.829 10.121 1.00 83.44 92 LEU A CA 1
ATOM 765 C C . LEU A 1 92 ? -14.616 -1.110 9.561 1.00 83.44 92 LEU A C 1
ATOM 767 O O . LEU A 1 92 ? -14.132 -0.255 8.836 1.00 83.44 92 LEU A O 1
ATOM 771 N N . ILE A 1 93 ? -14.037 -2.289 9.795 1.00 78.62 93 ILE A N 1
ATOM 772 C CA . ILE A 1 93 ? -12.759 -2.738 9.224 1.00 78.62 93 ILE A CA 1
ATOM 773 C C . ILE A 1 93 ? -12.764 -2.509 7.718 1.00 78.62 93 ILE A C 1
ATOM 775 O O . ILE A 1 93 ? -11.974 -1.709 7.248 1.00 78.62 93 ILE A O 1
ATOM 779 N N . ASN A 1 94 ? -13.739 -3.035 6.975 1.00 70.94 94 ASN A N 1
ATOM 780 C CA . ASN A 1 94 ? -13.827 -2.831 5.523 1.00 70.94 94 ASN A CA 1
ATOM 781 C C . ASN A 1 94 ? -13.990 -1.350 5.121 1.00 70.94 94 ASN A C 1
ATOM 783 O O . ASN A 1 94 ? -13.547 -0.936 4.052 1.00 70.94 94 ASN A O 1
ATOM 787 N N . GLY A 1 95 ? -14.631 -0.533 5.963 1.00 65.38 95 GLY A N 1
ATOM 788 C CA . GLY A 1 95 ? -14.744 0.917 5.776 1.00 65.38 95 GLY A CA 1
ATOM 789 C C . GLY A 1 95 ? -13.505 1.719 6.212 1.00 65.38 95 GLY A C 1
ATOM 790 O O . GLY A 1 95 ? -13.353 2.870 5.803 1.00 65.38 95 GLY A O 1
ATOM 791 N N . PHE A 1 96 ? -12.632 1.141 7.040 1.00 57.78 96 PHE A N 1
ATOM 792 C CA . PHE A 1 96 ? -11.311 1.646 7.438 1.00 57.78 96 PHE A CA 1
ATOM 793 C C . PHE A 1 96 ? -10.200 1.140 6.496 1.00 57.78 96 PHE A C 1
ATOM 795 O O . PHE A 1 96 ? -9.174 1.804 6.337 1.00 57.78 96 PHE A O 1
ATOM 802 N N . GLU A 1 97 ? -10.429 -0.003 5.853 1.00 49.66 97 GLU A N 1
ATOM 803 C CA . GLU A 1 97 ? -9.573 -0.680 4.880 1.00 49.66 97 GLU A CA 1
ATOM 804 C C . GLU A 1 97 ? -9.831 -0.227 3.444 1.00 49.66 97 GLU A C 1
ATOM 806 O O . GLU A 1 97 ? -9.091 -0.611 2.554 1.00 49.66 97 GLU A O 1
ATOM 811 N N . SER A 1 98 ? -10.815 0.636 3.176 1.00 48.75 98 SER A N 1
ATOM 812 C CA . SER A 1 98 ? -10.867 1.339 1.894 1.00 48.75 98 SER A CA 1
ATOM 813 C C . SER A 1 98 ? -10.068 2.640 1.981 1.00 48.75 98 SER A C 1
ATOM 815 O O . SER A 1 98 ? -10.581 3.667 2.435 1.00 48.75 98 SER A O 1
ATOM 817 N N . GLY A 1 99 ? -8.810 2.600 1.538 1.00 58.00 99 GLY A N 1
ATOM 818 C CA . GLY A 1 99 ? -8.040 3.803 1.242 1.00 58.00 99 GLY A CA 1
ATOM 819 C C . GLY A 1 99 ? -7.423 4.489 2.457 1.00 58.00 99 GLY A C 1
ATOM 820 O O . GLY A 1 99 ? -7.486 5.716 2.563 1.00 58.00 99 GLY A O 1
ATOM 821 N N . ASN A 1 100 ? -6.799 3.714 3.350 1.00 81.44 100 ASN A N 1
ATOM 822 C CA . ASN A 1 100 ? -5.805 4.257 4.278 1.00 81.44 100 ASN A CA 1
ATOM 823 C C . ASN A 1 100 ? -4.400 4.261 3.639 1.00 81.44 100 ASN A C 1
ATOM 825 O O . ASN A 1 100 ? -4.124 3.538 2.681 1.00 81.44 100 ASN A O 1
ATOM 829 N N . ILE A 1 101 ? -3.513 5.125 4.129 1.00 93.44 101 ILE A N 1
ATOM 830 C CA . ILE A 1 101 ? -2.241 5.416 3.460 1.00 93.44 101 ILE A CA 1
ATOM 831 C C . ILE A 1 101 ? -1.279 4.229 3.522 1.00 93.44 101 ILE A C 1
ATOM 833 O O . ILE A 1 101 ? -0.499 4.015 2.598 1.00 93.44 101 ILE A O 1
ATOM 837 N N . LEU A 1 102 ? -1.359 3.421 4.580 1.00 91.31 102 LEU A N 1
ATOM 838 C CA . LEU A 1 102 ? -0.520 2.240 4.723 1.00 91.31 102 LEU A CA 1
ATOM 839 C C . LEU A 1 102 ? -0.911 1.175 3.695 1.00 91.31 102 LEU A C 1
ATOM 841 O O . LEU A 1 102 ? -0.040 0.542 3.106 1.00 91.31 102 LEU A O 1
ATOM 845 N N . GLU A 1 103 ? -2.206 1.011 3.441 1.00 90.38 103 GLU A N 1
ATOM 846 C CA . GLU A 1 103 ? -2.710 0.157 2.371 1.00 90.38 103 GLU A CA 1
ATOM 847 C C . GLU A 1 103 ? -2.279 0.676 0.990 1.00 90.38 103 GLU A C 1
ATOM 849 O O . GLU A 1 103 ? -1.816 -0.108 0.167 1.00 90.38 103 GLU A O 1
ATOM 854 N N . LEU A 1 104 ? -2.356 1.991 0.745 1.00 94.88 104 LEU A N 1
ATOM 855 C CA . LEU A 1 104 ? -1.859 2.604 -0.496 1.00 94.88 104 LEU A CA 1
ATOM 856 C C . LEU A 1 104 ? -0.371 2.289 -0.727 1.00 94.88 104 LEU A C 1
ATOM 858 O O . LEU A 1 104 ? 0.005 1.883 -1.826 1.00 94.88 104 LEU A O 1
ATOM 862 N N . ILE A 1 105 ? 0.462 2.431 0.309 1.00 96.50 105 ILE A N 1
ATOM 863 C CA . ILE A 1 105 ? 1.899 2.120 0.260 1.00 96.50 105 ILE A CA 1
ATOM 864 C C . ILE A 1 105 ? 2.134 0.623 0.013 1.00 96.50 105 ILE A C 1
ATOM 866 O O . ILE A 1 105 ? 2.954 0.258 -0.833 1.00 96.50 105 ILE A O 1
ATOM 870 N N . LYS A 1 106 ? 1.417 -0.262 0.717 1.00 94.12 106 LYS A N 1
ATOM 871 C CA . LYS A 1 106 ? 1.536 -1.722 0.544 1.00 94.12 106 LYS A CA 1
ATOM 872 C C . LYS A 1 106 ? 1.130 -2.163 -0.863 1.00 94.12 106 LYS A C 1
ATOM 874 O O . LYS A 1 106 ? 1.836 -2.955 -1.484 1.00 94.12 106 LYS A O 1
ATOM 879 N N . ASP A 1 107 ? 0.044 -1.620 -1.402 1.00 94.25 107 ASP A N 1
ATOM 880 C CA . ASP A 1 107 ? -0.402 -1.930 -2.761 1.00 94.25 107 ASP A CA 1
ATOM 881 C C . ASP A 1 107 ? 0.553 -1.383 -3.823 1.00 94.25 107 ASP A C 1
ATOM 883 O O . ASP A 1 107 ? 0.811 -2.070 -4.820 1.00 94.25 107 ASP A O 1
ATOM 887 N N . PHE A 1 108 ? 1.090 -0.176 -3.613 1.00 97.38 108 PHE A N 1
ATOM 888 C CA . PHE A 1 108 ? 2.123 0.414 -4.463 1.00 97.38 108 PHE A CA 1
ATOM 889 C C . PHE A 1 108 ? 3.349 -0.502 -4.511 1.00 97.38 108 PHE A C 1
ATOM 891 O O . PHE A 1 108 ? 3.671 -1.050 -5.565 1.00 97.38 108 PHE A O 1
ATOM 898 N N . THR A 1 109 ? 3.972 -0.752 -3.357 1.00 96.25 109 THR A N 1
ATOM 899 C CA . THR A 1 109 ? 5.207 -1.548 -3.233 1.00 96.25 109 THR A CA 1
ATOM 900 C C . THR A 1 109 ? 5.034 -2.992 -3.708 1.00 96.25 109 THR A C 1
ATOM 902 O O . THR A 1 109 ? 5.894 -3.514 -4.416 1.00 96.25 109 THR A O 1
ATOM 905 N N . SER A 1 110 ? 3.895 -3.629 -3.419 1.00 95.06 110 SER A N 1
ATOM 906 C CA . SER A 1 110 ? 3.564 -4.966 -3.932 1.00 95.06 110 SER A CA 1
ATOM 907 C C . SER A 1 110 ? 3.430 -4.982 -5.459 1.00 95.06 110 SER A C 1
ATOM 909 O O . SER A 1 110 ? 3.944 -5.884 -6.127 1.00 95.06 110 SER A O 1
ATOM 911 N N . THR A 1 111 ? 2.793 -3.956 -6.039 1.00 95.75 111 THR A N 1
ATOM 912 C CA . THR A 1 111 ? 2.666 -3.824 -7.498 1.00 95.75 111 THR A CA 1
ATOM 913 C C . THR A 1 111 ? 4.031 -3.602 -8.152 1.00 95.75 111 THR A C 1
ATOM 915 O O . THR A 1 111 ? 4.320 -4.249 -9.161 1.00 95.75 111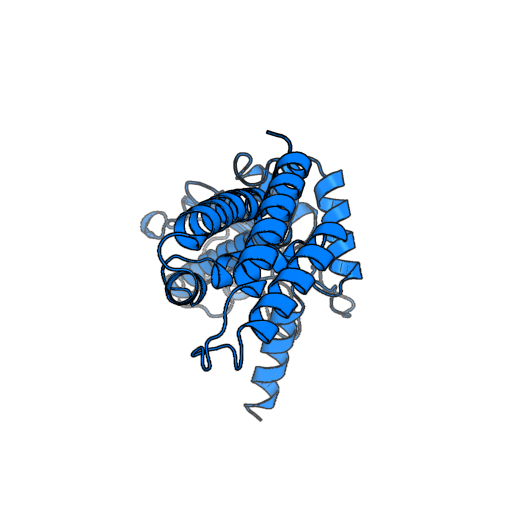 THR A O 1
ATOM 918 N N . VAL A 1 112 ? 4.886 -2.757 -7.561 1.00 97.75 112 VAL A N 1
ATOM 919 C CA . VAL A 1 112 ? 6.269 -2.565 -8.021 1.00 97.75 112 VAL A CA 1
ATOM 920 C C . VAL A 1 112 ? 7.041 -3.879 -7.972 1.00 97.75 112 VAL A C 1
ATOM 922 O O . VAL A 1 112 ? 7.581 -4.309 -8.990 1.00 97.75 112 VAL A O 1
ATOM 925 N N . ASN A 1 113 ? 7.044 -4.563 -6.823 1.00 96.62 113 ASN A N 1
ATOM 926 C CA . ASN A 1 113 ? 7.779 -5.812 -6.660 1.00 96.62 113 ASN A CA 1
ATOM 927 C C . ASN A 1 113 ? 7.325 -6.868 -7.673 1.00 96.62 113 ASN A C 1
ATOM 929 O O . ASN A 1 113 ? 8.162 -7.476 -8.332 1.00 96.62 113 ASN A O 1
ATOM 933 N N . LYS A 1 114 ? 6.010 -7.040 -7.868 1.00 95.81 114 LYS A N 1
ATOM 934 C CA . LYS A 1 114 ? 5.472 -7.952 -8.887 1.00 95.81 114 LYS A CA 1
ATOM 935 C C . LYS A 1 114 ? 6.028 -7.632 -10.276 1.00 95.81 114 LYS A C 1
ATOM 937 O O . LYS A 1 114 ? 6.475 -8.535 -10.976 1.00 95.81 114 LYS A O 1
ATOM 942 N N . GLY A 1 115 ? 5.994 -6.360 -10.664 1.00 96.31 115 GLY A N 1
ATOM 943 C CA . GLY A 1 115 ? 6.524 -5.898 -11.939 1.00 96.31 115 GLY A CA 1
ATOM 944 C C . GLY A 1 115 ? 8.011 -6.195 -12.107 1.00 96.31 115 GLY A C 1
ATOM 945 O O . GLY A 1 115 ? 8.411 -6.813 -13.089 1.00 96.31 115 GLY A O 1
ATOM 946 N N . VAL A 1 116 ? 8.815 -5.833 -11.107 1.00 97.56 116 VAL A N 1
ATOM 947 C CA . VAL A 1 116 ? 10.259 -6.093 -11.093 1.00 97.56 116 VAL A CA 1
ATOM 948 C C . VAL A 1 116 ? 10.561 -7.586 -11.233 1.00 97.56 116 VAL A C 1
ATOM 950 O O . VAL A 1 116 ? 11.405 -7.949 -12.047 1.00 97.56 116 VAL A O 1
ATOM 953 N N . GLN A 1 117 ? 9.863 -8.461 -10.501 1.00 97.19 117 GLN A N 1
ATOM 954 C CA . GLN A 1 117 ? 10.091 -9.910 -10.588 1.00 97.19 117 GLN A CA 1
ATOM 955 C C . GLN A 1 117 ? 9.735 -10.484 -11.964 1.00 97.19 117 GLN A C 1
ATOM 957 O O . GLN A 1 117 ? 10.461 -11.343 -12.464 1.00 97.19 117 GLN A O 1
ATOM 962 N N . ILE A 1 118 ? 8.663 -9.993 -12.598 1.00 97.12 118 ILE A N 1
ATOM 963 C CA . ILE A 1 118 ? 8.306 -10.385 -13.968 1.00 97.12 118 ILE A CA 1
ATOM 964 C C . ILE A 1 118 ? 9.443 -10.026 -14.929 1.00 97.12 118 ILE A C 1
ATOM 966 O O . ILE A 1 118 ? 9.933 -10.909 -15.626 1.00 97.12 118 ILE A O 1
ATOM 970 N N . LEU A 1 119 ? 9.906 -8.769 -14.935 1.00 97.94 119 LEU A N 1
ATOM 971 C CA . LEU A 1 119 ? 10.969 -8.349 -15.857 1.00 97.94 119 LEU A CA 1
ATOM 972 C C . LEU A 1 119 ? 12.305 -9.052 -15.575 1.00 97.94 119 LEU A C 1
ATOM 974 O O . LEU A 1 119 ? 13.006 -9.417 -16.515 1.00 97.94 119 LEU A O 1
ATOM 978 N N . LYS A 1 120 ? 12.666 -9.263 -14.302 1.00 97.38 120 LYS A N 1
ATOM 979 C CA . LYS A 1 120 ? 13.897 -9.987 -13.940 1.00 97.38 120 LYS A CA 1
ATOM 980 C C . LYS A 1 120 ? 13.873 -11.426 -14.442 1.00 97.38 120 LYS A C 1
ATOM 982 O O . LYS A 1 120 ? 14.881 -11.907 -14.948 1.00 97.38 120 LYS A O 1
ATOM 987 N N . THR A 1 121 ? 12.723 -12.087 -14.315 1.00 97.44 121 THR A N 1
ATOM 988 C CA . THR A 1 121 ? 12.535 -13.464 -14.782 1.00 97.44 121 THR A CA 1
ATOM 989 C C . THR A 1 121 ? 12.562 -13.531 -16.305 1.00 97.44 121 THR A C 1
ATOM 991 O O . THR A 1 121 ? 13.295 -14.345 -16.853 1.00 97.44 121 THR A O 1
ATOM 994 N N . GLU A 1 122 ? 11.821 -12.647 -16.977 1.00 97.25 122 GLU A N 1
ATOM 995 C CA . GLU A 1 122 ? 11.735 -12.602 -18.442 1.00 97.25 122 GLU A CA 1
ATOM 996 C C . GLU A 1 122 ? 13.099 -12.349 -19.093 1.00 97.25 122 GLU A C 1
ATOM 998 O O . GLU A 1 122 ? 13.478 -13.031 -20.040 1.00 97.25 122 GLU A O 1
ATOM 1003 N N . TYR A 1 123 ? 13.871 -11.398 -18.560 1.00 96.94 123 TYR A N 1
ATOM 1004 C CA . TYR A 1 123 ? 15.178 -11.047 -19.117 1.00 96.94 123 TYR A CA 1
ATOM 1005 C C . TYR A 1 123 ? 16.348 -11.818 -18.505 1.00 96.94 123 TYR A C 1
ATOM 1007 O O . TYR A 1 123 ? 17.488 -11.623 -18.924 1.00 96.94 123 TYR A O 1
ATOM 1015 N N . GLY A 1 124 ? 16.099 -12.686 -17.521 1.00 96.88 124 GLY A N 1
ATOM 1016 C CA . GLY A 1 124 ? 17.145 -13.462 -16.855 1.00 96.88 124 GLY A CA 1
ATOM 1017 C C . GLY A 1 124 ? 18.206 -12.596 -16.165 1.00 96.88 124 GLY A C 1
ATOM 1018 O O . GLY A 1 124 ? 19.387 -12.944 -16.181 1.00 96.88 124 GLY A O 1
ATOM 1019 N N . VAL A 1 125 ? 17.812 -11.461 -15.576 1.00 95.75 125 VAL A N 1
ATOM 1020 C CA . VAL A 1 125 ? 18.730 -10.503 -14.935 1.00 95.75 125 VAL A CA 1
ATOM 1021 C C . VAL A 1 125 ? 18.429 -10.285 -13.459 1.00 95.75 125 VAL A C 1
ATOM 1023 O O . VAL A 1 125 ? 17.285 -10.312 -13.015 1.00 95.75 125 VAL A O 1
ATOM 1026 N N . SER A 1 126 ? 19.472 -9.981 -12.688 1.00 92.88 126 SER A N 1
ATOM 1027 C CA . SER A 1 126 ? 19.349 -9.576 -11.285 1.00 92.88 126 SER A CA 1
ATOM 1028 C C . SER A 1 126 ? 19.235 -8.058 -11.091 1.00 92.88 126 SER A C 1
ATOM 1030 O O . SER A 1 126 ? 18.662 -7.634 -10.087 1.00 92.88 126 SER A O 1
ATOM 1032 N N . ASP A 1 127 ? 19.718 -7.251 -12.042 1.00 94.19 127 ASP A N 1
ATOM 1033 C CA . ASP A 1 127 ? 19.717 -5.781 -12.011 1.00 94.19 127 ASP A CA 1
ATOM 1034 C C . ASP A 1 127 ? 19.083 -5.224 -13.293 1.00 94.19 127 ASP A C 1
ATOM 1036 O O . ASP A 1 127 ? 19.660 -5.311 -14.382 1.00 94.19 127 ASP A O 1
ATOM 1040 N N . LEU A 1 128 ? 17.881 -4.655 -13.148 1.00 95.75 128 LEU A N 1
ATOM 1041 C CA . LEU A 1 128 ? 17.100 -4.178 -14.285 1.00 95.75 128 LEU A CA 1
ATOM 1042 C C . LEU A 1 128 ? 17.648 -2.879 -14.892 1.00 95.75 128 LEU A C 1
ATOM 1044 O O . LEU A 1 128 ? 17.549 -2.675 -16.103 1.00 95.75 128 LEU A O 1
ATOM 1048 N N . LEU A 1 129 ? 18.226 -1.996 -14.077 1.00 93.75 129 LEU A N 1
ATOM 1049 C CA . LEU A 1 129 ? 18.789 -0.747 -14.588 1.00 93.75 129 LEU A CA 1
ATOM 1050 C C . LEU A 1 129 ? 20.073 -1.010 -15.358 1.00 93.75 129 LEU A C 1
ATOM 1052 O O . LEU A 1 129 ? 20.269 -0.454 -16.436 1.00 93.75 129 LEU A O 1
ATOM 1056 N N . LYS A 1 130 ? 20.935 -1.886 -14.833 1.00 94.00 130 LYS A N 1
ATOM 1057 C CA . LYS A 1 130 ? 22.175 -2.252 -15.517 1.00 94.00 130 LYS A CA 1
ATOM 1058 C C . LYS A 1 130 ? 21.894 -2.915 -16.862 1.00 94.00 130 LYS A C 1
ATOM 1060 O O . LYS A 1 130 ? 22.516 -2.525 -17.845 1.00 94.00 130 LYS A O 1
ATOM 1065 N N . GLY A 1 131 ? 20.959 -3.870 -16.910 1.00 95.19 131 GLY A N 1
ATOM 1066 C CA . GLY A 1 131 ? 20.589 -4.550 -18.155 1.00 95.19 131 GLY A CA 1
ATOM 1067 C C . GLY A 1 131 ? 20.035 -3.590 -19.212 1.00 95.19 131 GLY A C 1
ATOM 1068 O O . GLY A 1 131 ? 20.419 -3.672 -20.379 1.00 95.19 131 GLY A O 1
ATOM 1069 N N . TRP A 1 132 ? 19.210 -2.622 -18.802 1.00 95.88 132 TRP A N 1
ATOM 1070 C CA . TRP A 1 132 ? 18.705 -1.590 -19.708 1.00 95.88 132 TRP A CA 1
ATOM 1071 C C . TRP A 1 132 ? 19.826 -0.672 -20.212 1.00 95.88 132 TRP A C 1
ATOM 1073 O O . TRP A 1 132 ? 19.994 -0.521 -21.421 1.00 95.88 132 TRP A O 1
ATOM 1083 N N . HIS A 1 133 ? 20.633 -0.097 -19.315 1.00 94.12 133 HIS A N 1
ATOM 1084 C CA . HIS A 1 133 ? 21.721 0.807 -19.702 1.00 94.12 133 HIS A CA 1
ATOM 1085 C C . HIS A 1 133 ? 22.790 0.130 -20.571 1.00 94.12 133 HIS A C 1
ATOM 1087 O O . HIS A 1 133 ? 23.443 0.807 -21.363 1.00 94.12 133 HIS A O 1
ATOM 1093 N N . SER A 1 134 ? 22.969 -1.191 -20.458 1.00 95.56 134 SER A N 1
ATOM 1094 C CA . SER A 1 134 ? 23.869 -1.951 -21.332 1.00 95.56 134 SER A CA 1
ATOM 1095 C C . SER A 1 134 ? 23.248 -2.349 -22.675 1.00 95.56 134 SER A C 1
ATOM 1097 O O . SER A 1 134 ? 23.937 -2.958 -23.488 1.00 95.56 134 SER A O 1
ATOM 1099 N N . GLY A 1 135 ? 21.963 -2.059 -22.907 1.00 95.38 135 GLY A N 1
ATOM 1100 C CA . GLY A 1 135 ? 21.253 -2.408 -24.139 1.00 95.38 135 GLY A CA 1
ATOM 1101 C C . GLY A 1 135 ? 20.839 -3.880 -24.243 1.00 95.38 135 GLY A C 1
ATOM 1102 O O . GLY A 1 135 ? 20.620 -4.361 -25.350 1.00 95.38 135 GLY A O 1
ATOM 1103 N N . LEU A 1 136 ? 20.737 -4.606 -23.121 1.00 96.06 136 LEU A N 1
ATOM 1104 C CA . LEU A 1 136 ? 20.314 -6.015 -23.123 1.00 96.06 136 LEU A CA 1
ATOM 1105 C C . LEU A 1 136 ? 18.841 -6.174 -23.532 1.00 96.06 136 LEU A C 1
ATOM 1107 O O . LEU A 1 136 ? 18.458 -7.189 -24.104 1.00 96.06 136 LEU A O 1
ATOM 1111 N N . TYR A 1 137 ? 18.025 -5.162 -23.247 1.00 95.81 137 TYR A N 1
ATOM 1112 C CA . TYR A 1 137 ? 16.634 -5.055 -23.675 1.00 95.81 137 TYR A CA 1
ATOM 1113 C C . TYR A 1 137 ? 16.257 -3.589 -23.887 1.00 95.81 137 TYR A C 1
ATOM 1115 O O . TYR A 1 137 ? 16.925 -2.667 -23.409 1.00 95.81 137 TYR A O 1
ATOM 1123 N N . GLU A 1 138 ? 15.175 -3.382 -24.634 1.00 96.06 138 GLU A N 1
ATOM 1124 C CA . GLU A 1 138 ? 14.710 -2.058 -25.036 1.00 96.06 138 GLU A CA 1
ATOM 1125 C C . GLU A 1 138 ? 14.220 -1.230 -23.843 1.00 96.06 138 GLU A C 1
ATOM 1127 O O . GLU A 1 138 ? 13.648 -1.760 -22.888 1.00 96.06 138 GLU A O 1
ATOM 1132 N N . GLN A 1 139 ? 14.380 0.094 -23.941 1.00 97.50 139 GLN A N 1
ATOM 1133 C CA . GLN A 1 139 ? 13.894 1.057 -22.947 1.00 97.50 139 GLN A CA 1
ATOM 1134 C C . GLN A 1 139 ? 12.380 0.958 -22.727 1.00 97.50 139 GLN A C 1
ATOM 1136 O O . GLN A 1 139 ? 11.900 1.152 -21.613 1.00 97.50 139 GLN A O 1
ATOM 1141 N N . THR A 1 140 ? 11.620 0.663 -23.777 1.00 98.12 140 THR A N 1
ATOM 1142 C CA . THR A 1 140 ? 10.166 0.517 -23.714 1.00 98.12 140 THR A CA 1
ATOM 1143 C C . THR A 1 140 ? 9.753 -0.782 -24.369 1.00 98.12 140 THR A C 1
ATOM 1145 O O . THR A 1 140 ? 10.315 -1.134 -25.397 1.00 98.12 140 THR A O 1
ATOM 1148 N N . GLY A 1 141 ? 8.729 -1.447 -23.852 1.00 96.88 141 GLY A N 1
ATOM 1149 C CA . GLY A 1 141 ? 8.255 -2.692 -24.447 1.00 96.88 141 GLY A CA 1
ATOM 1150 C C . GLY A 1 141 ? 6.921 -3.145 -23.878 1.00 96.88 141 GLY A C 1
ATOM 1151 O O . GLY A 1 141 ? 6.240 -2.403 -23.166 1.00 96.88 141 GLY A O 1
ATOM 1152 N N . LYS A 1 142 ? 6.507 -4.363 -24.234 1.00 97.31 142 LYS A N 1
ATOM 1153 C CA . LYS A 1 142 ? 5.236 -4.966 -23.807 1.00 97.31 142 LYS A CA 1
ATOM 1154 C C . LYS A 1 142 ? 5.473 -6.430 -23.466 1.00 97.31 142 LYS A C 1
ATOM 1156 O O . LYS A 1 142 ? 6.095 -7.127 -24.254 1.00 97.31 142 LYS A O 1
ATOM 1161 N N . LEU A 1 143 ? 4.908 -6.899 -22.358 1.00 95.62 143 LEU A N 1
ATOM 1162 C CA . LEU A 1 143 ? 4.940 -8.305 -21.940 1.00 95.62 143 LEU A CA 1
ATOM 1163 C C . LEU A 1 143 ? 3.505 -8.739 -21.616 1.00 95.62 143 LEU A C 1
ATOM 1165 O O . LEU A 1 143 ? 3.157 -9.046 -20.473 1.00 95.62 143 LEU A O 1
ATOM 1169 N N . LYS A 1 144 ? 2.631 -8.662 -22.631 1.00 94.06 144 LYS A N 1
ATOM 1170 C CA . LYS A 1 144 ? 1.176 -8.827 -22.466 1.00 94.06 144 LYS A CA 1
ATOM 1171 C C . LYS A 1 144 ? 0.805 -10.194 -21.901 1.00 94.06 144 LYS A C 1
ATOM 1173 O O . LYS A 1 144 ? -0.077 -10.260 -21.048 1.00 94.06 144 LYS A O 1
ATOM 1178 N N . ASP A 1 145 ? 1.512 -11.240 -22.318 1.00 92.56 145 ASP A N 1
ATOM 1179 C CA . ASP A 1 145 ? 1.287 -12.615 -21.854 1.00 92.56 145 ASP A CA 1
ATOM 1180 C C . ASP A 1 145 ? 1.636 -12.790 -20.366 1.00 92.56 145 ASP A C 1
ATOM 1182 O O . ASP A 1 145 ? 1.091 -13.659 -19.692 1.00 92.56 145 ASP A O 1
ATOM 1186 N N . LEU A 1 146 ? 2.464 -11.892 -19.821 1.00 91.88 146 LEU A N 1
ATOM 1187 C CA . LEU A 1 146 ? 2.821 -11.814 -18.401 1.00 91.88 146 LEU A CA 1
ATOM 1188 C C . LEU A 1 146 ? 2.015 -10.740 -17.645 1.00 91.88 146 LEU A C 1
ATOM 1190 O O . LEU A 1 146 ? 2.258 -10.465 -16.469 1.00 91.88 146 LEU A O 1
ATOM 1194 N N . GLY A 1 147 ? 1.032 -10.124 -18.307 1.00 92.12 147 GLY A N 1
ATOM 1195 C CA . GLY A 1 147 ? 0.124 -9.138 -17.722 1.00 92.12 147 GLY A CA 1
ATOM 1196 C C . GLY A 1 147 ? 0.639 -7.695 -17.698 1.00 92.12 147 GLY A C 1
ATOM 1197 O O . GLY A 1 147 ? -0.044 -6.840 -17.131 1.00 92.12 147 GLY A O 1
ATOM 1198 N N . ILE A 1 148 ? 1.791 -7.401 -18.311 1.00 96.00 148 ILE A N 1
ATOM 1199 C CA . ILE A 1 148 ? 2.317 -6.034 -18.462 1.00 96.00 148 ILE A CA 1
ATOM 1200 C C . ILE A 1 148 ? 1.954 -5.527 -19.860 1.00 96.00 148 ILE A C 1
ATOM 1202 O O . ILE A 1 148 ? 2.519 -5.947 -20.871 1.00 96.00 148 ILE A O 1
ATOM 1206 N N . GLU A 1 149 ? 1.006 -4.595 -19.932 1.00 96.94 149 GLU A N 1
ATOM 1207 C CA . GLU A 1 149 ? 0.568 -4.005 -21.201 1.00 96.94 149 GLU A CA 1
ATOM 1208 C C . GLU A 1 149 ? 1.654 -3.137 -21.835 1.00 96.94 149 GLU A C 1
ATOM 1210 O O . GLU A 1 149 ? 1.743 -3.067 -23.065 1.00 96.94 149 GLU A O 1
ATOM 1215 N N . PHE A 1 150 ? 2.454 -2.482 -20.993 1.00 97.69 150 PHE A N 1
ATOM 1216 C CA . PHE A 1 150 ? 3.557 -1.620 -21.387 1.00 97.69 150 PHE A CA 1
ATOM 1217 C C . PHE A 1 150 ? 4.529 -1.407 -20.218 1.00 97.69 150 PHE A C 1
ATOM 1219 O O . PHE A 1 150 ? 4.093 -1.281 -19.072 1.00 97.69 150 PHE A O 1
ATOM 1226 N N . TYR A 1 151 ? 5.823 -1.324 -20.513 1.00 98.44 151 TYR A N 1
ATOM 1227 C CA . TYR A 1 151 ? 6.844 -0.840 -19.588 1.00 98.44 151 TYR A CA 1
ATOM 1228 C C . TYR A 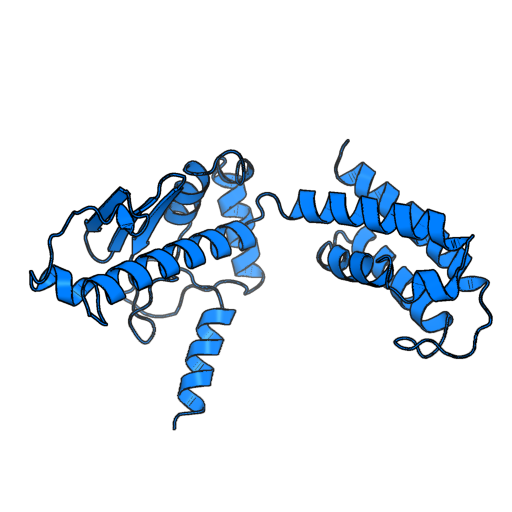1 151 ? 7.679 0.264 -20.251 1.00 98.44 151 TYR A C 1
ATOM 1230 O O . TYR A 1 151 ? 7.854 0.253 -21.472 1.00 98.44 151 TYR A O 1
ATOM 1238 N N . ALA A 1 152 ? 8.205 1.193 -19.454 1.00 98.44 152 ALA A N 1
ATOM 1239 C CA . ALA A 1 152 ? 9.136 2.226 -19.899 1.00 98.44 152 ALA A CA 1
ATOM 1240 C C . ALA A 1 152 ? 10.159 2.563 -18.813 1.00 98.44 152 ALA A C 1
ATOM 1242 O O . ALA A 1 152 ? 9.802 3.081 -17.757 1.00 98.44 152 ALA A O 1
ATOM 1243 N N . PHE A 1 153 ? 11.432 2.306 -19.093 1.00 98.12 153 PHE A N 1
ATOM 1244 C CA . PHE A 1 153 ? 12.542 2.774 -18.278 1.00 98.12 153 PHE A CA 1
ATOM 1245 C C . PHE A 1 153 ? 12.795 4.274 -18.498 1.00 98.12 153 PHE A C 1
ATOM 1247 O O . PHE A 1 153 ? 12.684 4.791 -19.616 1.00 98.12 153 PHE A O 1
ATOM 1254 N N . HIS A 1 154 ? 13.162 4.977 -17.432 1.00 94.69 154 HIS A N 1
ATOM 1255 C CA . HIS A 1 154 ? 13.488 6.406 -17.431 1.00 94.69 154 HIS A CA 1
ATOM 1256 C C . HIS A 1 154 ? 14.512 6.686 -16.336 1.00 94.69 154 HIS A C 1
ATOM 1258 O O . HIS A 1 154 ? 14.433 6.052 -15.300 1.00 94.69 154 HIS A O 1
ATOM 1264 N N . GLY A 1 155 ? 15.428 7.646 -16.501 1.00 91.25 155 GLY A N 1
ATOM 1265 C CA . GLY A 1 155 ? 16.358 8.056 -15.431 1.00 91.25 155 GLY A CA 1
ATOM 1266 C C . GLY A 1 155 ? 16.933 6.878 -14.625 1.00 91.25 155 GLY A C 1
ATOM 1267 O O . GLY A 1 155 ? 17.648 6.044 -15.171 1.00 91.25 155 GLY A O 1
ATOM 1268 N N . CYS A 1 156 ? 16.577 6.791 -13.339 1.00 91.62 156 CYS A N 1
ATOM 1269 C CA . CYS A 1 156 ? 16.880 5.654 -12.462 1.00 91.62 156 CYS A CA 1
ATOM 1270 C C . CYS A 1 156 ? 15.642 4.819 -12.078 1.00 91.62 156 CYS A C 1
ATOM 1272 O O . CYS A 1 156 ? 15.646 4.175 -11.034 1.00 91.62 156 CYS A O 1
ATOM 1274 N N . GLY A 1 157 ? 14.590 4.818 -12.890 1.00 95.38 157 GLY A N 1
ATOM 1275 C CA . GLY A 1 157 ? 13.285 4.234 -12.597 1.00 95.38 157 GLY A CA 1
ATOM 1276 C C . GLY A 1 157 ? 12.632 3.482 -13.753 1.00 95.38 157 GLY A C 1
ATOM 1277 O O . GLY A 1 157 ? 13.214 3.266 -14.823 1.00 95.38 157 GLY A O 1
ATOM 1278 N N . LEU A 1 158 ? 11.413 3.022 -13.485 1.00 97.75 158 LEU A N 1
ATOM 1279 C CA . LEU A 1 158 ? 10.611 2.198 -14.376 1.00 97.75 158 LEU A CA 1
ATOM 1280 C C . LEU A 1 158 ? 9.116 2.480 -14.173 1.00 97.75 158 LEU A C 1
ATOM 1282 O O . LEU A 1 158 ? 8.567 2.313 -13.084 1.00 97.75 158 LEU A O 1
ATOM 1286 N N . ALA A 1 159 ? 8.434 2.808 -15.265 1.00 98.12 159 ALA A N 1
ATOM 1287 C CA . ALA A 1 159 ? 6.984 2.881 -15.327 1.00 98.12 159 ALA A CA 1
ATOM 1288 C C . ALA A 1 159 ? 6.406 1.575 -15.889 1.00 98.12 159 ALA A C 1
ATOM 1290 O O . ALA A 1 159 ? 6.861 1.061 -16.913 1.00 98.12 159 ALA A O 1
ATOM 1291 N N . LEU A 1 160 ? 5.367 1.050 -15.241 1.00 98.12 160 LEU A N 1
ATOM 1292 C CA . LEU A 1 160 ? 4.671 -0.180 -15.614 1.00 98.12 160 LEU A CA 1
ATOM 1293 C C . LEU A 1 160 ? 3.173 0.061 -15.733 1.00 98.12 160 LEU A C 1
ATOM 1295 O O . LEU A 1 160 ? 2.531 0.595 -14.826 1.00 98.12 160 LEU A O 1
ATOM 1299 N N . HIS A 1 161 ? 2.594 -0.395 -16.837 1.00 96.75 161 HIS A N 1
ATOM 1300 C CA . HIS A 1 161 ? 1.157 -0.394 -17.061 1.00 96.75 161 HIS A CA 1
ATOM 1301 C C . HIS A 1 161 ? 0.632 -1.829 -17.041 1.00 96.75 161 HIS A C 1
ATOM 1303 O O . HIS A 1 161 ? 0.965 -2.652 -17.894 1.00 96.75 161 HIS A O 1
ATOM 1309 N N . PHE A 1 162 ? -0.235 -2.106 -16.075 1.00 91.62 162 PHE A N 1
ATOM 1310 C CA . PHE A 1 162 ? -1.093 -3.281 -16.038 1.00 91.62 162 PHE A CA 1
ATOM 1311 C C . PHE A 1 162 ? -2.493 -2.891 -16.520 1.00 91.62 162 PHE A C 1
ATOM 1313 O O . PHE A 1 162 ? -2.872 -1.719 -16.494 1.00 91.62 162 PHE A O 1
ATOM 1320 N N . ARG A 1 163 ? -3.313 -3.890 -16.857 1.00 86.38 163 ARG A N 1
ATOM 1321 C CA . ARG A 1 163 ? -4.685 -3.687 -17.356 1.00 86.38 163 ARG A CA 1
ATOM 1322 C C . ARG A 1 163 ? -5.557 -2.769 -16.489 1.00 86.38 163 ARG A C 1
ATOM 1324 O O . ARG A 1 163 ? -6.427 -2.077 -17.004 1.00 86.38 163 ARG A O 1
ATOM 1331 N N . ASN A 1 164 ? -5.375 -2.798 -15.170 1.00 81.62 164 ASN A N 1
ATOM 1332 C CA . ASN A 1 164 ? -6.213 -2.068 -14.215 1.00 81.62 164 ASN A CA 1
ATOM 1333 C C . ASN A 1 164 ? -5.458 -1.048 -13.354 1.00 81.62 164 ASN A C 1
ATOM 1335 O O . ASN A 1 164 ? -6.082 -0.423 -12.500 1.00 81.62 164 ASN A O 1
ATOM 1339 N N . LYS A 1 165 ? -4.142 -0.895 -13.529 1.00 88.19 165 LYS A N 1
ATOM 1340 C CA . LYS A 1 165 ? -3.336 0.042 -12.738 1.00 88.19 165 LYS A CA 1
ATOM 1341 C C . LYS A 1 165 ? -2.008 0.358 -13.402 1.00 88.19 165 LYS A C 1
ATOM 1343 O O . LYS A 1 165 ? -1.473 -0.439 -14.166 1.00 88.19 165 LYS A O 1
ATOM 1348 N N . LYS A 1 166 ? -1.469 1.519 -13.058 1.00 94.69 166 LYS A N 1
ATOM 1349 C CA . LYS A 1 166 ? -0.155 1.989 -13.489 1.00 94.69 166 LYS A CA 1
ATOM 1350 C C . LYS A 1 166 ? 0.684 2.267 -12.258 1.00 94.69 166 LYS A C 1
ATOM 1352 O O . LYS A 1 166 ? 0.134 2.698 -11.247 1.00 94.69 166 LYS A O 1
ATOM 1357 N N . VAL A 1 167 ? 1.978 2.012 -12.344 1.00 97.75 167 VAL A N 1
ATOM 1358 C CA . VAL A 1 167 ? 2.923 2.326 -11.276 1.00 97.75 167 VAL A CA 1
ATOM 1359 C C . VAL A 1 167 ? 4.195 2.900 -11.882 1.00 97.75 167 VAL A C 1
ATOM 1361 O O . VAL A 1 167 ? 4.666 2.402 -12.898 1.00 97.75 167 VAL A O 1
ATOM 1364 N N . ASP A 1 168 ? 4.704 3.963 -11.274 1.00 97.81 168 ASP A N 1
ATOM 1365 C CA . ASP A 1 168 ? 5.945 4.649 -11.632 1.00 97.81 168 ASP A CA 1
ATOM 1366 C C . ASP A 1 168 ? 6.786 4.727 -10.359 1.00 97.81 168 ASP A C 1
ATOM 1368 O O . ASP A 1 168 ? 6.296 5.158 -9.308 1.00 97.81 168 ASP A O 1
ATOM 1372 N N . PHE A 1 169 ? 8.011 4.225 -10.434 1.00 97.00 169 PHE A N 1
ATOM 1373 C CA . PHE A 1 169 ? 8.917 4.139 -9.303 1.00 97.00 169 PHE A CA 1
ATOM 1374 C C . PHE A 1 169 ? 10.359 4.339 -9.760 1.00 97.00 169 PHE A C 1
ATOM 1376 O O . PHE A 1 169 ? 10.718 4.009 -10.889 1.00 97.00 169 PHE A O 1
ATOM 1383 N N . ASP A 1 170 ? 11.186 4.840 -8.851 1.00 95.00 170 ASP A N 1
ATOM 1384 C CA . ASP A 1 170 ? 12.632 4.881 -9.028 1.00 95.00 170 ASP A CA 1
ATOM 1385 C C . ASP A 1 170 ? 13.268 3.749 -8.226 1.00 95.00 170 ASP A C 1
ATOM 1387 O O . ASP A 1 170 ? 12.813 3.397 -7.137 1.00 95.00 170 ASP A O 1
ATOM 1391 N N . PHE A 1 171 ? 14.356 3.194 -8.743 1.00 93.00 171 PHE A N 1
ATOM 1392 C CA . PHE A 1 171 ? 15.235 2.377 -7.929 1.00 93.00 171 PHE A CA 1
ATOM 1393 C C . PHE A 1 171 ? 16.026 3.290 -6.984 1.00 93.00 171 PHE A C 1
ATOM 1395 O O . PHE A 1 171 ? 16.443 4.392 -7.346 1.00 93.00 171 PHE A O 1
ATOM 1402 N N . ALA A 1 172 ? 16.248 2.813 -5.768 1.00 88.38 172 ALA A N 1
ATOM 1403 C CA . ALA A 1 172 ? 17.054 3.470 -4.748 1.00 88.38 172 ALA A CA 1
ATOM 1404 C C . ALA A 1 172 ? 18.198 2.558 -4.308 1.00 88.38 172 ALA A C 1
ATOM 1406 O O . ALA A 1 172 ? 18.230 1.381 -4.662 1.00 88.38 172 ALA A O 1
ATOM 1407 N N . TYR A 1 173 ? 19.137 3.079 -3.520 1.00 83.06 173 TYR A N 1
ATOM 1408 C CA . TYR A 1 173 ? 20.283 2.300 -3.055 1.00 83.06 173 TYR A CA 1
ATOM 1409 C C . TYR A 1 173 ? 20.484 2.444 -1.546 1.00 83.06 173 TYR A C 1
ATOM 1411 O O . TYR A 1 173 ? 21.090 3.416 -1.106 1.00 83.06 173 TYR A O 1
ATOM 1419 N N . VAL A 1 174 ? 19.971 1.502 -0.738 1.00 72.62 174 VAL A N 1
ATOM 1420 C CA . VAL A 1 174 ? 20.133 1.547 0.732 1.00 72.62 174 VAL A CA 1
ATOM 1421 C C . VAL A 1 174 ? 20.085 0.148 1.376 1.00 72.62 174 VAL A C 1
ATOM 1423 O O . VAL A 1 174 ? 18.999 -0.379 1.619 1.00 72.62 174 VAL A O 1
ATOM 1426 N N . PRO A 1 175 ? 21.219 -0.489 1.732 1.00 72.06 175 PRO A N 1
ATOM 1427 C CA . PRO A 1 175 ? 22.596 -0.332 1.230 1.00 72.06 175 PRO A CA 1
ATOM 1428 C C . PRO A 1 175 ? 22.852 -1.097 -0.091 1.00 72.06 175 PRO A C 1
ATOM 1430 O O . PRO A 1 175 ? 23.998 -1.313 -0.474 1.00 72.06 175 PRO A O 1
ATOM 1433 N N . GLU A 1 176 ? 21.792 -1.588 -0.725 1.00 81.25 176 GLU A N 1
ATOM 1434 C CA . GLU A 1 176 ? 21.770 -2.312 -1.999 1.00 81.25 176 GLU A CA 1
ATOM 1435 C C . GLU A 1 176 ? 20.649 -1.734 -2.864 1.00 81.25 176 GLU A C 1
ATOM 1437 O O . GLU A 1 176 ? 19.835 -0.952 -2.363 1.00 81.25 176 GLU A O 1
ATOM 1442 N N . GLN A 1 177 ? 20.587 -2.118 -4.142 1.00 86.69 177 GLN A N 1
ATOM 1443 C CA . GLN A 1 177 ? 19.510 -1.683 -5.029 1.00 86.69 177 GLN A CA 1
ATOM 1444 C C . GLN A 1 177 ? 18.150 -2.137 -4.473 1.00 86.69 177 GLN A C 1
ATOM 1446 O O . GLN A 1 177 ? 17.909 -3.324 -4.253 1.00 86.69 177 GLN A O 1
ATOM 1451 N N . ARG A 1 178 ? 17.257 -1.173 -4.273 1.00 91.19 178 ARG A N 1
ATOM 1452 C CA . ARG A 1 178 ? 15.877 -1.337 -3.822 1.00 91.19 178 ARG A CA 1
ATOM 1453 C C . ARG A 1 178 ? 14.921 -0.764 -4.858 1.00 91.19 178 ARG A C 1
ATOM 1455 O O . ARG A 1 178 ? 15.288 0.108 -5.639 1.00 91.19 178 ARG A O 1
ATOM 1462 N N . HIS A 1 179 ? 13.682 -1.227 -4.818 1.00 94.56 179 HIS A N 1
ATOM 1463 C CA . HIS A 1 179 ? 12.579 -0.762 -5.668 1.00 94.56 179 HIS A CA 1
ATOM 1464 C C . HIS A 1 179 ? 11.292 -0.537 -4.868 1.00 94.56 179 HIS A C 1
ATOM 1466 O O . HIS A 1 179 ? 10.227 -0.364 -5.438 1.00 94.56 179 HIS A O 1
ATOM 1472 N N . ASP A 1 180 ? 11.360 -0.585 -3.541 1.00 94.38 180 ASP A N 1
ATOM 1473 C CA . ASP A 1 180 ? 10.221 -0.404 -2.637 1.00 94.38 180 ASP A CA 1
ATOM 1474 C C . ASP A 1 180 ? 10.162 1.001 -2.020 1.00 94.38 180 ASP A C 1
ATOM 1476 O O . ASP A 1 180 ? 9.384 1.232 -1.095 1.00 94.38 180 ASP A O 1
ATOM 1480 N N . GLY A 1 181 ? 10.978 1.929 -2.524 1.00 94.56 181 GLY A N 1
ATOM 1481 C CA . GLY A 1 181 ? 10.940 3.330 -2.133 1.00 94.56 181 GLY A CA 1
ATOM 1482 C C . GLY A 1 181 ? 9.773 4.068 -2.786 1.00 94.56 181 GLY A C 1
ATOM 1483 O O . GLY A 1 181 ? 9.327 3.736 -3.888 1.00 94.56 181 GLY A O 1
ATOM 1484 N N . PHE A 1 182 ? 9.242 5.062 -2.083 1.00 96.06 182 PHE A N 1
ATOM 1485 C CA . PHE A 1 182 ? 8.094 5.846 -2.529 1.00 96.06 182 PHE A CA 1
ATOM 1486 C C . PHE A 1 182 ? 8.171 7.28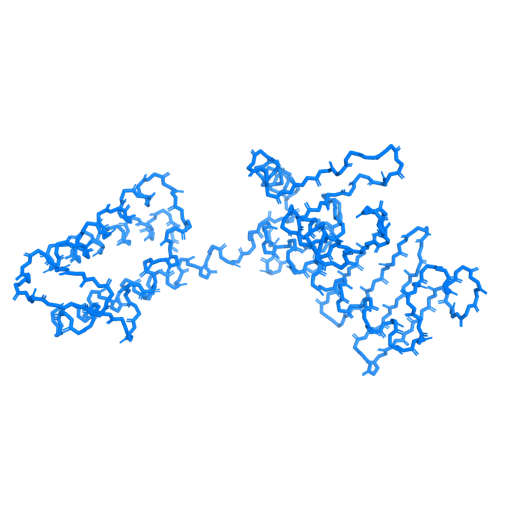5 -2.027 1.00 96.06 182 PHE A C 1
ATOM 1488 O O . PHE A 1 182 ? 8.826 7.592 -1.038 1.00 96.06 182 PHE A O 1
ATOM 1495 N N . ASP A 1 183 ? 7.432 8.172 -2.675 1.00 95.50 183 ASP A N 1
ATOM 1496 C CA . ASP A 1 183 ? 7.248 9.554 -2.248 1.00 95.50 183 ASP A CA 1
ATOM 1497 C C . ASP A 1 183 ? 5.781 9.964 -2.431 1.00 95.50 183 ASP A C 1
ATOM 1499 O O . ASP A 1 183 ? 4.957 9.212 -2.965 1.00 95.50 183 ASP A O 1
ATOM 1503 N N . LEU A 1 184 ? 5.437 11.168 -1.976 1.00 96.00 184 LEU A N 1
ATOM 1504 C CA . LEU A 1 184 ? 4.077 11.695 -2.081 1.00 96.00 184 LEU A CA 1
ATOM 1505 C C . LEU A 1 184 ? 3.566 11.746 -3.524 1.00 96.00 184 LEU A C 1
ATOM 1507 O O . LEU A 1 184 ? 2.391 11.463 -3.763 1.00 96.00 184 LEU A O 1
ATOM 1511 N N . TRP A 1 185 ? 4.421 12.097 -4.484 1.00 95.75 185 TRP A N 1
ATOM 1512 C CA . TRP A 1 185 ? 4.027 12.226 -5.883 1.00 95.75 185 TRP A CA 1
ATOM 1513 C C . TRP A 1 185 ? 3.704 10.859 -6.495 1.00 95.75 185 TRP A C 1
ATOM 1515 O O . TRP A 1 185 ? 2.653 10.696 -7.119 1.00 95.75 185 TRP A O 1
ATOM 1525 N N . ARG A 1 186 ? 4.540 9.848 -6.241 1.00 96.50 186 ARG A N 1
ATOM 1526 C CA . ARG A 1 186 ? 4.340 8.468 -6.709 1.00 96.50 186 ARG A CA 1
ATOM 1527 C C . ARG A 1 1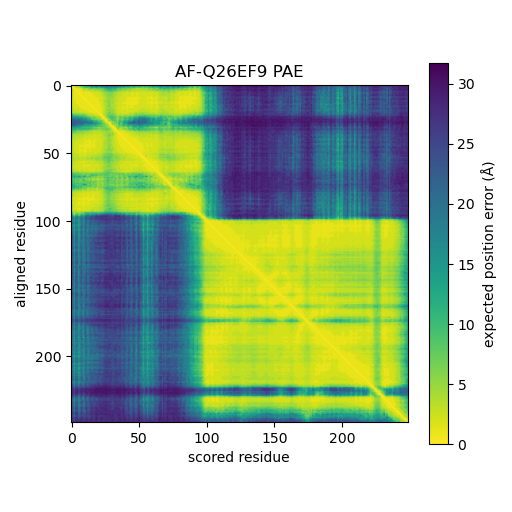86 ? 3.101 7.831 -6.102 1.00 96.50 186 ARG A C 1
ATOM 1529 O O . ARG A 1 186 ? 2.309 7.221 -6.823 1.00 96.50 186 ARG A O 1
ATOM 1536 N N . LEU A 1 187 ? 2.884 8.028 -4.801 1.00 97.44 187 LEU A N 1
ATOM 1537 C CA . LEU A 1 187 ? 1.676 7.554 -4.124 1.00 97.44 187 LEU A CA 1
ATOM 1538 C C . LEU A 1 187 ? 0.417 8.247 -4.660 1.00 97.44 187 LEU A C 1
ATOM 1540 O O . LEU A 1 187 ? -0.593 7.579 -4.890 1.00 97.44 187 LEU A O 1
ATOM 1544 N N . HIS A 1 188 ? 0.476 9.560 -4.913 1.00 96.94 188 HIS A N 1
ATOM 1545 C CA . HIS A 1 188 ? -0.637 10.306 -5.509 1.00 96.94 188 HIS A CA 1
ATOM 1546 C C . HIS A 1 188 ? -0.969 9.789 -6.912 1.00 96.94 188 HIS A C 1
ATOM 1548 O O . HIS A 1 188 ? -2.122 9.458 -7.186 1.00 96.94 188 HIS A O 1
ATOM 1554 N N . SER A 1 189 ? 0.042 9.629 -7.769 1.00 96.44 189 SER A N 1
ATOM 1555 C CA . SER A 1 189 ? -0.105 9.089 -9.127 1.00 96.44 189 SER A CA 1
ATOM 1556 C C . SER A 1 189 ? -0.703 7.674 -9.123 1.00 96.44 189 SER A C 1
ATOM 1558 O O . SER A 1 189 ? -1.646 7.370 -9.861 1.00 96.44 189 SER A O 1
ATOM 1560 N N . PHE A 1 190 ? -0.243 6.811 -8.214 1.00 97.12 190 PHE A N 1
ATOM 1561 C CA . PHE A 1 190 ? -0.782 5.460 -8.056 1.00 97.12 190 PHE A CA 1
ATOM 1562 C C . PHE A 1 190 ? -2.244 5.455 -7.575 1.00 97.12 190 PHE A C 1
ATOM 1564 O O . PHE A 1 190 ? -3.064 4.680 -8.084 1.00 97.12 190 PHE A O 1
ATOM 1571 N N . ALA A 1 191 ? -2.601 6.350 -6.647 1.00 95.50 191 ALA A N 1
ATOM 1572 C CA . ALA A 1 191 ? -3.979 6.538 -6.192 1.00 95.50 191 ALA A CA 1
ATOM 1573 C C . ALA A 1 191 ? -4.897 7.032 -7.326 1.00 95.50 191 ALA A C 1
ATOM 1575 O O . ALA A 1 191 ? -6.019 6.538 -7.468 1.00 95.50 191 ALA A O 1
ATOM 1576 N N . GLN A 1 192 ? -4.414 7.938 -8.186 1.00 94.69 192 GLN A N 1
ATOM 1577 C CA . GLN A 1 192 ? -5.143 8.412 -9.371 1.00 94.69 192 GLN A CA 1
ATOM 1578 C C . GLN A 1 192 ? -5.454 7.291 -10.369 1.00 94.69 192 GLN A C 1
ATOM 1580 O O . GLN A 1 192 ? -6.491 7.333 -11.029 1.00 94.69 192 GLN A O 1
ATOM 1585 N N . GLY A 1 193 ? -4.603 6.264 -10.455 1.00 91.25 193 GLY A N 1
ATOM 1586 C CA . GLY A 1 193 ? -4.868 5.067 -11.255 1.00 91.25 193 GLY A CA 1
ATOM 1587 C C . GLY A 1 193 ? -5.994 4.183 -10.705 1.00 91.25 193 GLY A C 1
ATOM 1588 O O . GLY A 1 193 ? -6.505 3.325 -11.422 1.00 91.25 193 GLY A O 1
ATOM 1589 N N . GLN A 1 194 ? -6.396 4.379 -9.445 1.00 90.38 194 GLN A N 1
ATOM 1590 C CA . GLN A 1 194 ? -7.364 3.541 -8.731 1.00 90.38 194 GLN A CA 1
ATOM 1591 C C . GLN A 1 194 ? -8.358 4.395 -7.913 1.00 90.38 194 GLN A C 1
ATOM 1593 O O . GLN A 1 194 ? -8.534 4.184 -6.707 1.00 90.38 194 GLN A O 1
ATOM 1598 N N . PRO A 1 195 ? -9.078 5.337 -8.553 1.00 87.56 195 PRO A N 1
ATOM 1599 C CA . PRO A 1 195 ? -9.837 6.378 -7.859 1.00 87.56 195 PRO A CA 1
ATOM 1600 C C . PRO A 1 195 ? -11.008 5.829 -7.038 1.00 87.56 195 PRO A C 1
ATOM 1602 O O . PRO A 1 195 ? -11.416 6.449 -6.065 1.00 87.56 195 PRO A O 1
ATOM 1605 N N . LYS A 1 196 ? -11.544 4.653 -7.396 1.00 86.00 196 LYS A N 1
ATOM 1606 C CA . LYS A 1 196 ? -12.596 3.986 -6.611 1.00 86.00 196 LYS A CA 1
ATOM 1607 C C . LYS A 1 196 ? -12.090 3.501 -5.250 1.00 86.00 196 LYS A C 1
ATOM 1609 O O . LYS A 1 196 ? -12.861 3.509 -4.299 1.00 86.00 196 LYS A O 1
ATOM 1614 N N . LYS A 1 197 ? -10.827 3.069 -5.175 1.00 85.81 197 LYS A N 1
ATOM 1615 C CA . LYS A 1 197 ? -10.214 2.506 -3.965 1.00 85.81 197 LYS A CA 1
ATOM 1616 C C . LYS A 1 197 ? -9.585 3.593 -3.092 1.00 85.81 197 LYS A C 1
ATOM 1618 O O . LYS A 1 197 ? -9.765 3.583 -1.882 1.00 85.81 197 LYS A O 1
ATOM 1623 N N . TYR A 1 198 ? -8.908 4.560 -3.713 1.00 91.25 198 TYR A N 1
ATOM 1624 C CA . TYR A 1 198 ? -8.129 5.592 -3.019 1.00 91.25 198 TYR A CA 1
ATOM 1625 C C . TYR A 1 198 ? -8.688 7.007 -3.219 1.00 91.25 198 TYR A C 1
ATOM 1627 O O . TYR A 1 198 ? -7.927 7.965 -3.339 1.00 91.25 198 TYR A O 1
ATOM 1635 N N . ASN A 1 199 ? -10.018 7.159 -3.251 1.00 89.56 199 ASN A N 1
ATOM 1636 C CA . ASN A 1 199 ? -10.675 8.454 -3.487 1.00 89.56 199 ASN A CA 1
ATOM 1637 C C . ASN A 1 199 ? -10.197 9.562 -2.526 1.00 89.56 199 ASN A C 1
ATOM 1639 O O . ASN A 1 199 ? -10.001 10.700 -2.947 1.00 89.56 199 ASN A O 1
ATOM 1643 N N . LYS A 1 200 ? -9.947 9.215 -1.258 1.00 89.50 200 LYS A N 1
ATOM 1644 C CA . LYS A 1 200 ? -9.454 10.102 -0.200 1.00 89.50 200 LYS A CA 1
ATOM 1645 C C . LYS A 1 200 ? -8.143 10.777 -0.588 1.00 89.50 200 LYS A C 1
ATOM 1647 O O . LYS A 1 200 ? -7.964 11.956 -0.294 1.00 89.50 200 LYS A O 1
ATOM 1652 N N . TYR A 1 201 ? -7.260 10.035 -1.252 1.00 94.50 201 TYR A N 1
ATOM 1653 C CA . TYR A 1 201 ? -5.921 10.478 -1.632 1.00 94.50 201 TYR 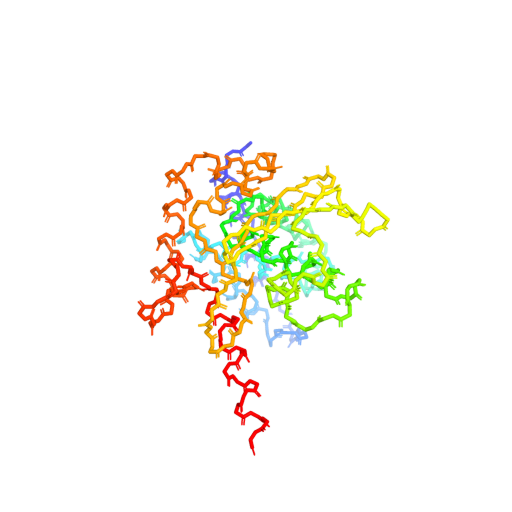A CA 1
ATOM 1654 C C . TYR A 1 201 ? -5.861 11.111 -3.017 1.00 94.50 201 TYR A C 1
ATOM 1656 O O . TYR A 1 201 ? -4.783 11.493 -3.457 1.00 94.50 201 TYR A O 1
ATOM 1664 N N . LEU A 1 202 ? -7.002 11.291 -3.692 1.00 92.00 202 LEU A N 1
ATOM 1665 C CA . LEU A 1 202 ? -7.069 12.200 -4.839 1.00 92.00 202 LEU A CA 1
ATOM 1666 C C . LEU A 1 202 ? -6.883 13.656 -4.387 1.00 92.00 202 LEU A C 1
ATOM 1668 O O . LEU A 1 202 ? -6.295 14.450 -5.123 1.00 92.00 202 LEU A O 1
ATOM 1672 N N . ASP A 1 203 ? -7.310 13.977 -3.161 1.00 92.69 203 ASP A N 1
ATOM 1673 C CA . ASP A 1 203 ? -6.943 15.209 -2.466 1.00 92.69 203 ASP A CA 1
ATOM 1674 C C . ASP A 1 203 ? -5.532 15.079 -1.874 1.00 92.69 203 ASP A C 1
ATOM 1676 O O . ASP A 1 203 ? -5.283 14.294 -0.951 1.00 92.69 203 ASP A O 1
ATOM 1680 N N . LYS A 1 204 ? -4.605 15.883 -2.404 1.00 95.12 204 LYS A N 1
ATOM 1681 C CA . LYS A 1 204 ? -3.202 15.905 -1.977 1.00 95.12 204 LYS A CA 1
ATOM 1682 C C . LYS A 1 204 ? -3.045 16.266 -0.502 1.00 95.12 204 LYS A C 1
ATOM 1684 O O . LYS A 1 204 ? -2.168 15.710 0.149 1.00 95.12 204 LYS A O 1
ATOM 1689 N N . ASN A 1 205 ? -3.920 17.106 0.054 1.00 94.88 205 ASN A N 1
ATOM 1690 C CA . ASN A 1 205 ? -3.829 17.513 1.457 1.00 94.88 205 ASN A CA 1
ATOM 1691 C C . ASN A 1 205 ? -4.088 16.334 2.404 1.00 94.88 205 ASN A C 1
ATOM 1693 O O . ASN A 1 205 ? -3.413 16.198 3.424 1.00 94.88 205 ASN A O 1
ATOM 1697 N N . ASN A 1 206 ? -5.032 15.450 2.056 1.00 93.25 206 ASN A N 1
ATOM 1698 C CA . ASN A 1 206 ? -5.295 14.236 2.832 1.00 93.25 206 ASN A CA 1
ATOM 1699 C C . ASN A 1 206 ? -4.109 13.270 2.782 1.00 93.25 206 ASN A C 1
ATOM 1701 O O . ASN A 1 206 ? -3.764 12.676 3.803 1.00 93.25 206 ASN A O 1
ATOM 1705 N N . LEU A 1 207 ? -3.493 13.118 1.604 1.00 96.00 207 LEU A N 1
ATOM 1706 C CA . LEU A 1 207 ? -2.313 12.272 1.433 1.00 96.00 207 LEU A CA 1
ATOM 1707 C C . LEU A 1 207 ? -1.133 12.817 2.241 1.00 96.00 207 LEU A C 1
ATOM 1709 O O . LEU A 1 207 ? -0.547 12.081 3.026 1.00 96.00 207 LEU A O 1
ATOM 1713 N N . GLU A 1 208 ? -0.831 14.108 2.111 1.00 96.88 208 GLU A N 1
ATOM 1714 C CA . GLU A 1 208 ? 0.249 14.770 2.848 1.00 96.88 208 GLU A CA 1
ATOM 1715 C C . GLU A 1 208 ? 0.068 14.697 4.363 1.00 96.88 208 GLU A C 1
ATOM 1717 O O . GLU A 1 208 ? 1.030 14.432 5.087 1.00 96.88 208 GLU A O 1
ATOM 1722 N N . LYS A 1 209 ? -1.155 14.927 4.853 1.00 95.38 209 LYS A N 1
ATOM 1723 C CA . LYS A 1 209 ? -1.465 14.839 6.280 1.00 95.38 209 LYS A CA 1
ATOM 1724 C C . LYS A 1 209 ? -1.181 13.433 6.809 1.00 95.38 209 LYS A C 1
ATOM 1726 O O . LYS A 1 209 ? -0.428 13.287 7.768 1.00 95.38 209 LYS A O 1
ATOM 1731 N N . ASP A 1 210 ? -1.754 12.412 6.179 1.00 94.44 210 ASP A N 1
ATOM 1732 C CA . ASP A 1 210 ? -1.587 11.031 6.633 1.00 94.44 210 ASP A CA 1
ATOM 1733 C C . ASP A 1 210 ? -0.131 10.550 6.474 1.00 94.44 210 ASP A C 1
ATOM 1735 O O . ASP A 1 210 ? 0.360 9.780 7.297 1.00 94.44 210 ASP A O 1
ATOM 1739 N N . PHE A 1 211 ? 0.594 11.040 5.464 1.00 95.44 211 PHE A N 1
ATOM 1740 C CA . PHE A 1 211 ? 2.018 10.751 5.263 1.00 95.44 211 PHE A CA 1
ATOM 1741 C C . PHE A 1 211 ? 2.880 11.324 6.391 1.00 95.44 211 PHE A C 1
ATOM 1743 O O . PHE A 1 211 ? 3.745 10.634 6.931 1.00 95.44 211 PHE A O 1
ATOM 1750 N N . LYS A 1 212 ? 2.609 12.568 6.806 1.00 94.00 212 LYS A N 1
ATOM 1751 C CA . LYS A 1 212 ? 3.256 13.189 7.973 1.00 94.00 212 LYS A CA 1
ATOM 1752 C C . LYS A 1 212 ? 2.913 12.454 9.268 1.00 94.00 212 LYS A C 1
ATOM 1754 O O . LYS A 1 212 ? 3.791 12.290 10.115 1.00 94.00 212 LYS A O 1
ATOM 1759 N N . ASP A 1 213 ? 1.678 11.972 9.404 1.00 88.94 213 ASP A N 1
ATOM 1760 C CA . ASP A 1 213 ? 1.270 11.146 10.543 1.00 88.94 213 ASP A CA 1
ATOM 1761 C C . ASP A 1 213 ? 2.083 9.831 10.592 1.00 88.94 213 ASP A C 1
ATOM 1763 O O . ASP A 1 213 ? 2.531 9.442 11.672 1.00 88.94 213 ASP A O 1
ATOM 1767 N N . LEU A 1 214 ? 2.361 9.183 9.449 1.00 89.62 214 LEU A N 1
ATOM 1768 C CA . LEU A 1 214 ? 3.239 8.001 9.388 1.00 89.62 214 LEU A CA 1
ATOM 1769 C C . LEU A 1 214 ? 4.697 8.308 9.758 1.00 89.62 214 LEU A C 1
ATOM 1771 O O . LEU A 1 214 ? 5.323 7.498 10.441 1.00 89.62 214 LEU A O 1
ATOM 1775 N N . LEU A 1 215 ? 5.234 9.457 9.330 1.00 88.62 215 LEU A N 1
ATOM 1776 C CA . LEU A 1 215 ? 6.582 9.900 9.713 1.00 88.62 215 LEU A CA 1
ATOM 1777 C C . LEU A 1 215 ? 6.689 10.119 11.222 1.00 88.62 215 LEU A C 1
ATOM 1779 O O . LEU A 1 215 ? 7.612 9.623 11.857 1.00 88.62 215 LEU A O 1
ATOM 1783 N N . LYS A 1 216 ? 5.715 10.825 11.808 1.00 86.00 216 LYS A N 1
ATOM 1784 C CA . LYS A 1 216 ? 5.675 11.102 13.250 1.00 86.00 216 LYS A CA 1
ATOM 1785 C C . LYS A 1 216 ? 5.567 9.825 14.087 1.00 86.00 216 LYS A C 1
ATOM 1787 O O . LYS A 1 216 ? 6.095 9.778 15.191 1.00 86.00 216 LYS A O 1
ATOM 1792 N N . LYS A 1 217 ? 4.862 8.816 13.572 1.00 83.75 217 LYS A N 1
ATOM 1793 C CA . LYS A 1 217 ? 4.720 7.493 14.194 1.00 83.75 217 LYS A CA 1
ATOM 1794 C C . LYS A 1 217 ? 5.896 6.552 13.912 1.00 83.75 217 LYS A C 1
ATOM 1796 O O . LYS A 1 217 ? 5.831 5.400 14.320 1.00 83.75 217 LYS A O 1
ATOM 1801 N N . GLU A 1 218 ? 6.922 7.005 13.188 1.00 87.56 218 GLU A N 1
ATOM 1802 C CA . GLU A 1 218 ? 8.076 6.185 12.797 1.00 87.56 218 GLU A CA 1
ATOM 1803 C C . GLU A 1 218 ? 7.672 4.889 12.062 1.00 87.56 218 GLU A C 1
ATOM 1805 O O . GLU A 1 218 ? 8.261 3.825 12.238 1.00 87.56 218 GLU A O 1
ATOM 1810 N N . VAL A 1 219 ? 6.641 4.959 11.216 1.00 86.75 219 VAL A N 1
ATOM 1811 C CA . VAL A 1 219 ? 6.232 3.832 10.356 1.00 86.75 219 VAL A CA 1
ATOM 1812 C C . VAL A 1 219 ? 7.025 3.836 9.050 1.00 86.75 219 VAL A C 1
ATOM 1814 O O . VAL A 1 219 ? 7.373 2.782 8.509 1.00 86.75 219 VAL A O 1
ATOM 1817 N N . ILE A 1 220 ? 7.326 5.035 8.554 1.00 92.38 220 ILE A N 1
ATOM 1818 C CA . ILE A 1 220 ? 8.149 5.270 7.370 1.00 92.38 220 ILE A CA 1
ATOM 1819 C C . ILE A 1 220 ? 9.336 6.153 7.738 1.00 92.38 220 ILE A C 1
ATOM 1821 O O . ILE A 1 220 ? 9.248 6.963 8.661 1.00 92.38 220 ILE A O 1
ATOM 1825 N N . CYS A 1 221 ? 10.436 6.029 7.005 1.00 90.75 221 CYS A N 1
ATOM 1826 C CA . CYS A 1 221 ? 11.582 6.913 7.169 1.00 90.75 221 CYS A CA 1
ATOM 1827 C C . CYS A 1 221 ? 12.204 7.292 5.827 1.00 90.75 221 CYS A C 1
ATOM 1829 O O . CYS A 1 221 ? 12.076 6.571 4.836 1.00 90.75 221 CYS A O 1
ATOM 1831 N N . LEU A 1 222 ? 12.886 8.436 5.830 1.00 89.75 222 LEU A N 1
ATOM 1832 C CA . LEU A 1 222 ? 13.840 8.816 4.800 1.00 89.75 222 LEU A CA 1
ATOM 1833 C C . LEU A 1 222 ? 15.224 8.343 5.279 1.00 89.75 222 LEU A C 1
ATOM 1835 O O . LEU A 1 222 ? 15.698 8.839 6.305 1.00 89.75 222 LEU A O 1
ATOM 1839 N N . PRO A 1 223 ? 15.856 7.357 4.626 1.00 80.81 223 PRO A N 1
ATOM 1840 C CA . PRO A 1 223 ? 17.167 6.883 5.033 1.00 80.81 223 PRO A CA 1
ATOM 1841 C C . PRO A 1 223 ? 18.209 7.993 4.887 1.00 80.81 223 PRO A C 1
ATOM 1843 O O . PRO A 1 223 ? 18.240 8.723 3.901 1.00 80.81 223 PRO A O 1
ATOM 1846 N N . SER A 1 224 ? 19.082 8.107 5.883 1.00 64.19 224 SER A N 1
ATOM 1847 C CA . SER A 1 224 ? 20.138 9.113 5.943 1.00 64.19 224 SER A CA 1
ATOM 1848 C C . SER A 1 224 ? 21.284 8.770 4.980 1.00 64.19 224 SER A C 1
ATOM 1850 O O . SER A 1 224 ? 22.281 8.189 5.411 1.00 64.19 224 SER A O 1
ATOM 1852 N N . GLN A 1 225 ? 21.155 9.074 3.684 1.00 60.31 225 GLN A N 1
ATOM 1853 C CA . GLN A 1 225 ? 22.285 9.090 2.741 1.00 60.31 225 GLN A CA 1
ATOM 1854 C C . GLN A 1 225 ? 22.149 10.208 1.697 1.00 60.31 225 GLN A C 1
ATOM 1856 O O . GLN A 1 225 ? 21.088 10.394 1.107 1.00 60.31 225 GLN A O 1
ATOM 1861 N N . ASP A 1 226 ? 23.265 10.900 1.447 1.00 51.88 226 ASP A N 1
ATOM 1862 C CA . ASP A 1 226 ? 23.379 12.190 0.741 1.00 51.88 226 ASP A CA 1
ATOM 1863 C C . ASP A 1 226 ? 22.967 12.218 -0.744 1.00 51.88 226 ASP A C 1
ATOM 1865 O O . ASP A 1 226 ? 22.969 13.290 -1.336 1.00 51.88 226 ASP A O 1
ATOM 1869 N N . ASN A 1 227 ? 22.619 11.093 -1.380 1.00 51.59 227 ASN A N 1
ATOM 1870 C CA . ASN A 1 227 ? 22.456 11.048 -2.845 1.00 51.59 227 ASN A CA 1
ATOM 1871 C C . ASN A 1 227 ? 21.277 10.205 -3.365 1.00 51.59 227 ASN A C 1
ATOM 1873 O O . ASN A 1 227 ? 21.207 9.938 -4.565 1.00 51.59 227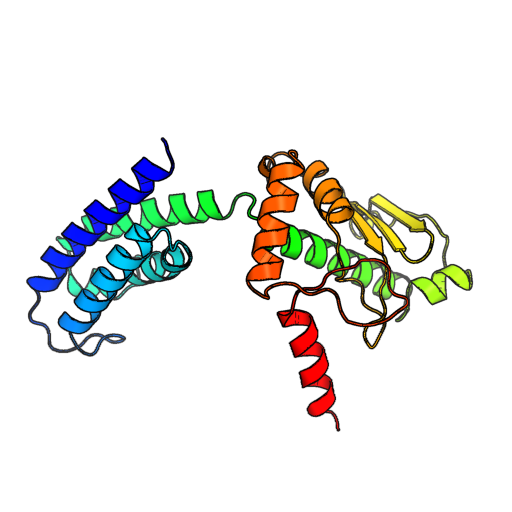 ASN A O 1
ATOM 1877 N N . SER A 1 228 ? 20.355 9.759 -2.507 1.00 52.38 228 SER A N 1
ATOM 1878 C CA . SER A 1 228 ? 19.121 9.125 -2.994 1.00 52.38 228 SER A CA 1
ATOM 1879 C C . SER A 1 228 ? 18.095 10.210 -3.344 1.00 52.38 228 SER A C 1
ATOM 1881 O O . SER A 1 228 ? 17.995 11.186 -2.597 1.00 52.38 228 SER A O 1
ATOM 1883 N N . PRO A 1 229 ? 17.280 10.047 -4.407 1.00 58.25 229 PRO A N 1
ATOM 1884 C CA . PRO A 1 229 ? 16.042 10.816 -4.544 1.00 58.25 229 PRO A CA 1
ATOM 1885 C C . PRO A 1 229 ? 15.247 10.722 -3.233 1.00 58.25 229 PRO A C 1
ATOM 1887 O O . PRO A 1 229 ? 15.407 9.723 -2.526 1.00 58.25 229 PRO A O 1
ATOM 1890 N N . GLU A 1 230 ? 14.426 11.731 -2.917 1.00 78.75 230 GLU A N 1
ATOM 1891 C CA . GLU A 1 230 ? 13.603 11.848 -1.695 1.00 78.75 230 GLU A CA 1
ATOM 1892 C C . GLU A 1 230 ? 12.582 10.693 -1.552 1.00 78.75 230 GLU A C 1
ATOM 1894 O O . GLU A 1 230 ? 11.371 10.883 -1.622 1.00 78.75 230 GLU A O 1
ATOM 1899 N N . GLN A 1 231 ? 13.076 9.467 -1.381 1.00 90.38 231 GLN A N 1
ATOM 1900 C CA . GLN A 1 231 ? 12.317 8.232 -1.304 1.00 90.38 231 GLN A CA 1
ATOM 1901 C C . GLN A 1 231 ? 12.261 7.760 0.138 1.00 90.38 231 GLN A C 1
ATOM 1903 O O . GLN A 1 231 ? 13.273 7.536 0.801 1.00 90.38 231 GLN A O 1
ATOM 1908 N N . TYR A 1 232 ? 11.040 7.562 0.592 1.00 94.19 232 TYR A N 1
ATOM 1909 C CA . TYR A 1 232 ? 10.709 7.006 1.881 1.00 94.19 232 TYR A CA 1
ATOM 1910 C C . TYR A 1 232 ? 10.506 5.503 1.763 1.00 94.19 232 TYR A C 1
ATOM 1912 O O . TYR A 1 232 ? 10.134 4.980 0.712 1.00 94.19 232 TYR A O 1
ATOM 1920 N N . PHE A 1 233 ? 10.726 4.814 2.874 1.00 93.31 233 PHE A N 1
ATOM 1921 C CA . PHE A 1 233 ? 10.589 3.368 2.971 1.00 93.31 233 PHE A CA 1
ATOM 1922 C C . PHE A 1 233 ? 9.819 3.010 4.230 1.00 93.31 233 PHE A C 1
ATOM 1924 O O . PHE A 1 233 ? 9.868 3.730 5.229 1.00 93.31 233 PHE A O 1
ATOM 1931 N N . LEU A 1 234 ? 9.153 1.858 4.208 1.00 91.88 234 LEU A N 1
ATOM 1932 C CA . LEU A 1 234 ? 8.624 1.251 5.424 1.00 91.88 234 LEU A CA 1
ATOM 1933 C C . LEU A 1 234 ? 9.789 0.812 6.319 1.00 91.88 234 LEU A C 1
ATOM 1935 O O . LEU A 1 234 ? 10.657 0.046 5.889 1.00 91.88 234 LEU A O 1
ATOM 1939 N N . ILE A 1 235 ? 9.783 1.238 7.587 1.00 87.38 235 ILE A N 1
ATOM 1940 C CA . ILE A 1 235 ? 10.845 0.874 8.540 1.00 87.38 235 ILE A CA 1
ATOM 1941 C C . ILE A 1 235 ? 10.926 -0.649 8.714 1.00 87.38 235 ILE A C 1
ATOM 1943 O O . ILE A 1 235 ? 12.023 -1.198 8.833 1.00 87.38 235 ILE A O 1
ATOM 1947 N N . SER A 1 236 ? 9.787 -1.347 8.666 1.00 85.56 236 SER A N 1
ATOM 1948 C CA . SER A 1 236 ? 9.734 -2.812 8.734 1.00 85.56 236 SER A CA 1
ATOM 1949 C C . SER A 1 236 ? 10.564 -3.492 7.642 1.00 85.56 236 SER A C 1
ATOM 1951 O O . SER A 1 236 ? 11.223 -4.492 7.913 1.00 85.56 236 SER A O 1
ATOM 1953 N N . GLU A 1 237 ? 10.577 -2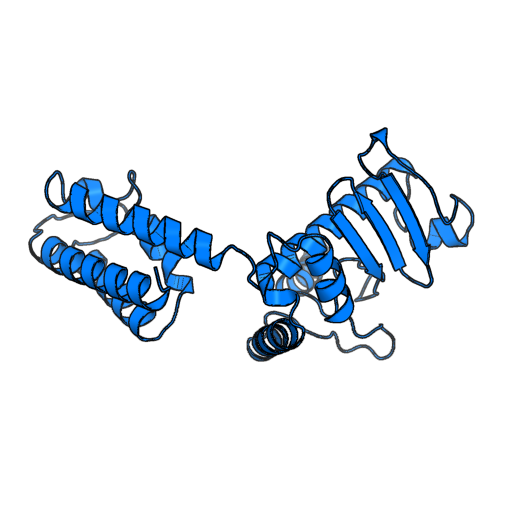.949 6.423 1.00 85.88 237 GLU A N 1
ATOM 1954 C CA . GLU A 1 237 ? 11.313 -3.534 5.295 1.00 85.88 237 GLU A CA 1
ATOM 1955 C C . GLU A 1 237 ? 12.811 -3.216 5.357 1.00 85.88 237 GLU A C 1
ATOM 1957 O O . GLU A 1 237 ? 13.649 -4.049 4.990 1.00 85.88 237 GLU A O 1
ATOM 1962 N N . ILE A 1 238 ? 13.170 -2.050 5.902 1.00 82.12 238 ILE A N 1
ATOM 1963 C CA . ILE A 1 238 ? 14.567 -1.719 6.204 1.00 82.12 238 ILE A CA 1
ATOM 1964 C C . ILE A 1 238 ? 15.116 -2.669 7.275 1.00 82.12 238 ILE A C 1
ATOM 1966 O O . ILE A 1 238 ? 16.177 -3.263 7.072 1.00 82.12 238 ILE A O 1
ATOM 1970 N N . ARG A 1 239 ? 14.391 -2.863 8.387 1.00 81.62 239 ARG A N 1
ATOM 1971 C CA . ARG A 1 239 ? 14.828 -3.724 9.502 1.00 81.62 239 ARG A CA 1
ATOM 1972 C C . ARG A 1 239 ? 15.046 -5.169 9.067 1.00 81.62 239 ARG A C 1
ATOM 1974 O O . ARG A 1 239 ? 16.130 -5.695 9.300 1.00 81.62 239 ARG A O 1
ATOM 1981 N N . LYS A 1 240 ? 14.101 -5.760 8.326 1.00 76.81 240 LYS A N 1
ATOM 1982 C CA . LYS A 1 240 ? 14.257 -7.109 7.745 1.00 76.81 240 LYS A CA 1
ATOM 1983 C C . LYS A 1 240 ? 15.545 -7.247 6.933 1.00 76.81 240 LYS A C 1
ATOM 1985 O O . LYS A 1 240 ? 16.253 -8.244 7.038 1.00 76.81 240 LYS A O 1
ATOM 1990 N N . THR A 1 241 ? 15.870 -6.231 6.132 1.00 71.75 241 THR A N 1
ATOM 1991 C CA . THR A 1 241 ? 17.085 -6.230 5.302 1.00 71.75 241 THR A CA 1
ATOM 1992 C C . THR A 1 241 ? 18.352 -6.197 6.160 1.00 71.75 241 THR A C 1
ATOM 1994 O O . THR A 1 241 ? 19.327 -6.877 5.846 1.00 71.75 241 THR A O 1
ATOM 1997 N N . MET A 1 242 ? 18.352 -5.425 7.250 1.00 69.81 242 MET A N 1
ATOM 1998 C CA . MET A 1 242 ? 19.481 -5.364 8.186 1.00 69.81 242 MET A CA 1
ATOM 1999 C C . MET A 1 242 ? 19.642 -6.663 8.986 1.00 69.81 242 MET A C 1
ATOM 2001 O O . MET A 1 242 ? 20.763 -7.141 9.154 1.00 69.81 242 MET A O 1
ATOM 2005 N N . GLU A 1 243 ? 18.540 -7.265 9.433 1.00 67.25 243 GLU A N 1
ATOM 2006 C CA . GLU A 1 243 ? 18.539 -8.525 10.184 1.00 67.25 243 GLU A CA 1
ATOM 2007 C C . GLU A 1 243 ? 19.084 -9.689 9.345 1.00 67.25 243 GLU A C 1
ATOM 2009 O O . GLU A 1 243 ? 20.007 -10.367 9.795 1.00 67.25 243 GLU A O 1
ATOM 2014 N N . MET A 1 244 ? 18.628 -9.849 8.092 1.00 59.22 244 MET A N 1
ATOM 2015 C CA . MET A 1 244 ? 19.135 -10.884 7.172 1.00 59.22 244 MET A CA 1
ATOM 2016 C C . MET A 1 244 ? 20.648 -10.784 6.909 1.00 59.22 244 MET A C 1
ATOM 2018 O O . MET A 1 244 ? 21.293 -11.791 6.613 1.00 59.22 244 MET A O 1
ATOM 2022 N N . LYS A 1 245 ? 21.242 -9.588 7.014 1.00 60.03 245 LYS A N 1
ATOM 2023 C CA . LYS A 1 245 ? 22.698 -9.406 6.872 1.00 60.03 245 LYS A CA 1
ATOM 2024 C C . LYS A 1 245 ? 23.479 -9.858 8.100 1.00 60.03 245 LYS A C 1
ATOM 2026 O O . LYS A 1 245 ? 24.616 -10.294 7.952 1.00 60.03 245 LYS A O 1
ATOM 2031 N N . ASN A 1 246 ? 22.886 -9.761 9.286 1.00 57.38 246 ASN A N 1
ATOM 2032 C CA . ASN A 1 246 ? 23.530 -10.185 10.527 1.00 57.38 246 ASN A CA 1
ATOM 2033 C C . ASN A 1 246 ? 23.450 -11.701 10.736 1.00 57.38 246 ASN A C 1
ATOM 2035 O O . ASN A 1 246 ? 24.293 -12.244 11.435 1.00 57.38 246 ASN A O 1
ATOM 2039 N N . THR A 1 247 ? 22.479 -12.390 10.126 1.00 53.66 247 THR A N 1
ATOM 2040 C CA . THR A 1 247 ? 22.355 -13.859 10.216 1.00 53.66 247 THR A CA 1
ATOM 2041 C C . THR A 1 247 ? 23.226 -14.613 9.205 1.00 53.66 247 THR A C 1
ATOM 2043 O O . THR A 1 247 ? 23.500 -15.789 9.404 1.00 53.66 247 THR A O 1
ATOM 2046 N N . ASN A 1 248 ? 23.662 -13.950 8.127 1.00 50.09 248 ASN A N 1
ATOM 2047 C CA . ASN A 1 248 ? 24.510 -14.526 7.072 1.00 50.09 248 ASN A CA 1
ATOM 2048 C C . ASN A 1 248 ? 26.007 -14.165 7.222 1.00 50.09 248 ASN A C 1
ATOM 2050 O O . ASN A 1 248 ? 26.763 -14.271 6.254 1.00 50.09 248 ASN A O 1
ATOM 2054 N N . ARG A 1 249 ? 26.425 -13.699 8.406 1.00 44.38 249 ARG A N 1
ATOM 2055 C CA . ARG A 1 249 ? 27.828 -13.488 8.798 1.00 44.38 249 ARG A CA 1
ATOM 2056 C C . ARG A 1 249 ? 28.214 -14.504 9.857 1.00 44.38 249 ARG A C 1
ATOM 2058 O O . ARG A 1 249 ? 29.254 -15.163 9.653 1.00 44.38 249 ARG A O 1
#

Foldseek 3Di:
DDLVVLLVVLLVLLVVLLVLLVPDDDCDDPPDRHSVVVSVLSVVLSVCSVVVNLVSLVVQLQCLPPPHCQCVGRPPNCVVSSVVNNVSSVVSCVVVQQAALVNLLVVQLVVQVLVVVVVCVVLVHPDPVVCDVVPSDDQKDQDVVSQFGIKHDDDQWIWTDGPQFIFTFGWWPDPHTDTSWDDLVRSCRRCVSPCVRNVQSVPSVSSVVSVVVCVVVVQKDQDPDDDTDRTIHGVVVVVVVVVVVVVVD

Mean predicted aligned error: 13.37 Å

pLDDT: mean 85.7, std 12.7, range [44.38, 98.44]